Protein AF-A0A2G1LLQ3-F1 (afdb_monomer_lite)

Foldseek 3Di:
DDEAECAPDDDDPDDPPPPPDDDNHDPCVVVCVVQQKDWDDFDQAWDFDQDPVGFTQIFHRWIFIDHVPGDTDVFDWDDDPPDIDTYTHGPCLPVQVRFAQDPVCSQDLQRTNGQSVQVVCVVVVHHHDGRDRDDDDPVVVVVVVVVVVVVVVVVVVVVVVVVVVVVVVVVPPPDDDDDDDPDDDDD

Radius of gyration: 32.78 Å; chains: 1; bounding box: 99×31×106 Å

Structure (mmCIF, N/CA/C/O backbone):
data_AF-A0A2G1LLQ3-F1
#
_entry.id   AF-A0A2G1LLQ3-F1
#
loop_
_atom_site.group_PDB
_atom_site.id
_atom_site.type_symbol
_atom_site.label_atom_id
_atom_site.label_alt_id
_atom_site.label_comp_id
_atom_site.label_asym_id
_atom_site.label_entity_id
_atom_site.label_seq_id
_atom_site.pdbx_PDB_ins_code
_atom_site.Cartn_x
_atom_site.Cartn_y
_atom_site.Cartn_z
_atom_site.occupancy
_atom_site.B_iso_or_equiv
_atom_site.auth_seq_id
_atom_site.auth_comp_id
_atom_site.auth_asym_id
_atom_site.auth_atom_id
_atom_site.pdbx_PDB_model_num
ATOM 1 N N . LEU A 1 1 ? -6.788 -8.155 8.379 1.00 84.44 1 LEU A N 1
ATOM 2 C CA . LEU A 1 1 ? -6.373 -7.000 7.553 1.00 84.44 1 LEU A CA 1
ATOM 3 C C . LEU A 1 1 ? -7.522 -6.004 7.505 1.00 84.44 1 LEU A C 1
ATOM 5 O O . LEU A 1 1 ? -8.650 -6.452 7.333 1.00 84.44 1 LEU A O 1
ATOM 9 N 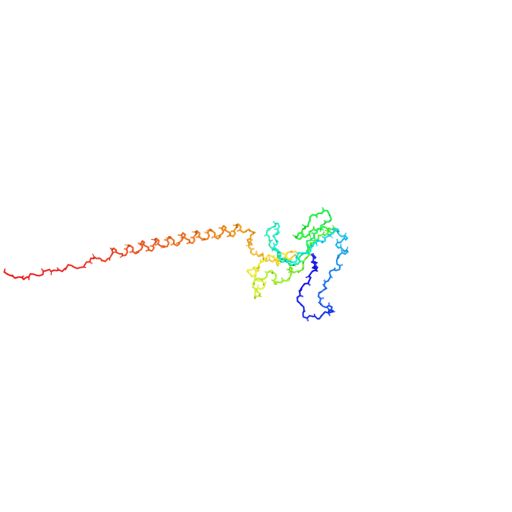N . LEU A 1 2 ? -7.262 -4.710 7.694 1.00 84.12 2 LEU A N 1
ATOM 10 C CA . LEU A 1 2 ? -8.272 -3.656 7.564 1.00 84.12 2 LEU A CA 1
ATOM 11 C C . LEU A 1 2 ? -7.738 -2.522 6.688 1.00 84.12 2 LEU A C 1
ATOM 13 O O . LEU A 1 2 ? -6.695 -1.942 6.999 1.00 84.12 2 LEU A O 1
ATOM 17 N N . PHE A 1 3 ? -8.492 -2.197 5.641 1.00 80.75 3 PHE A N 1
ATOM 18 C CA . PHE A 1 3 ? -8.288 -1.010 4.821 1.00 80.75 3 PHE A CA 1
ATOM 19 C C . PHE A 1 3 ? -9.338 0.031 5.187 1.00 80.75 3 PHE A C 1
ATOM 21 O O . PHE A 1 3 ? -10.531 -0.271 5.229 1.00 80.75 3 PHE A O 1
ATOM 28 N N . THR A 1 4 ? -8.890 1.244 5.491 1.00 77.06 4 THR A N 1
ATOM 29 C CA . THR A 1 4 ? -9.770 2.378 5.767 1.00 77.06 4 THR A CA 1
ATOM 30 C C . THR A 1 4 ? -9.346 3.543 4.897 1.00 77.06 4 THR A C 1
ATOM 32 O O . THR A 1 4 ? -8.326 4.167 5.158 1.00 77.06 4 THR A O 1
ATOM 35 N N . ASP A 1 5 ? -10.132 3.839 3.869 1.00 76.38 5 ASP A N 1
ATOM 36 C CA . ASP A 1 5 ? -9.830 4.921 2.942 1.00 76.38 5 ASP A CA 1
ATOM 37 C C . ASP A 1 5 ? -10.701 6.152 3.237 1.00 76.38 5 ASP A C 1
ATOM 39 O O . ASP A 1 5 ? -11.911 6.134 2.988 1.00 76.38 5 ASP A O 1
ATOM 43 N N . PRO A 1 6 ? -10.124 7.236 3.782 1.00 67.12 6 PRO A N 1
ATOM 44 C CA . PRO A 1 6 ? -10.861 8.475 4.005 1.00 67.12 6 PRO A CA 1
ATOM 45 C C . PRO A 1 6 ? -11.165 9.237 2.706 1.00 67.12 6 PRO A C 1
ATOM 47 O O . PRO A 1 6 ? -11.899 10.227 2.743 1.00 67.12 6 PRO A O 1
ATOM 50 N N . ARG A 1 7 ? -10.581 8.836 1.573 1.00 73.38 7 ARG A N 1
ATOM 51 C CA . ARG A 1 7 ? -10.721 9.465 0.258 1.00 73.38 7 ARG A CA 1
ATOM 52 C C . ARG A 1 7 ? -11.033 8.448 -0.832 1.00 73.38 7 ARG A C 1
ATOM 54 O O . ARG A 1 7 ? -10.557 8.615 -1.950 1.00 73.38 7 ARG A O 1
ATOM 61 N N . LEU A 1 8 ? -11.913 7.492 -0.537 1.00 72.50 8 LEU A N 1
ATOM 62 C CA . LEU A 1 8 ? -12.334 6.490 -1.508 1.00 72.50 8 LEU A CA 1
ATOM 63 C C . LEU A 1 8 ? -12.809 7.142 -2.815 1.00 72.50 8 LEU A C 1
ATOM 65 O O . LEU A 1 8 ? -13.859 7.791 -2.870 1.00 72.50 8 LEU A O 1
ATOM 69 N N . ARG A 1 9 ? -11.986 6.999 -3.860 1.00 68.94 9 ARG A N 1
ATOM 70 C CA . ARG A 1 9 ? -12.096 7.724 -5.140 1.00 68.94 9 ARG A CA 1
ATOM 71 C C . ARG A 1 9 ? -12.425 6.825 -6.324 1.00 68.94 9 ARG A C 1
ATOM 73 O O . ARG A 1 9 ? -12.392 7.290 -7.463 1.00 68.94 9 ARG A O 1
ATOM 80 N N . TRP A 1 10 ? -12.751 5.559 -6.080 1.00 76.62 10 TRP A N 1
ATOM 81 C CA . TRP A 1 10 ? -12.953 4.614 -7.168 1.00 76.62 10 TRP A CA 1
ATOM 82 C C . TRP A 1 10 ? -14.088 5.051 -8.098 1.00 76.62 10 TRP A C 1
ATOM 84 O O . TRP A 1 10 ? -15.186 5.380 -7.626 1.00 76.62 10 TRP A O 1
ATOM 94 N N . PRO A 1 11 ? -13.843 5.057 -9.420 1.00 73.06 11 PRO A N 1
ATOM 95 C CA . PRO A 1 11 ? -14.892 5.302 -10.388 1.00 73.06 11 PRO A CA 1
ATOM 96 C C . PRO A 1 11 ? -15.962 4.221 -10.232 1.00 73.06 11 PRO A C 1
ATOM 98 O O . PRO A 1 11 ? -15.673 3.041 -10.045 1.00 73.06 11 PRO A O 1
ATOM 101 N N . SER A 1 12 ? -17.219 4.646 -10.262 1.00 77.50 12 SER A N 1
ATOM 102 C CA . SER A 1 12 ? -18.363 3.754 -10.165 1.00 77.50 12 SER A CA 1
ATOM 103 C C . SER A 1 12 ? -19.418 4.237 -11.139 1.00 77.50 12 SER A C 1
ATOM 105 O O . SER A 1 12 ? -19.837 5.390 -11.062 1.00 77.50 12 SER A O 1
ATOM 107 N N . ASP A 1 13 ? -19.869 3.336 -12.006 1.00 85.75 13 ASP A N 1
ATOM 108 C CA . ASP A 1 13 ? -20.985 3.588 -12.924 1.00 85.75 13 ASP A CA 1
ATOM 109 C C . ASP A 1 13 ? -22.341 3.597 -12.198 1.00 85.75 13 ASP A C 1
ATOM 111 O O . ASP A 1 13 ? -23.390 3.836 -12.796 1.00 85.75 13 ASP A O 1
ATOM 115 N N . LEU A 1 14 ? -22.338 3.309 -10.893 1.00 85.88 14 LEU A N 1
ATOM 116 C CA . LEU A 1 14 ? -23.530 3.294 -10.067 1.00 85.88 14 LEU A CA 1
ATOM 117 C C . LEU A 1 14 ? -23.907 4.717 -9.631 1.00 85.88 14 LEU A C 1
ATOM 119 O O . LEU A 1 14 ? -23.034 5.487 -9.214 1.00 85.88 14 LEU A O 1
ATOM 123 N N . PRO A 1 15 ? -25.205 5.069 -9.656 1.00 84.75 15 PRO A N 1
ATOM 124 C CA . PRO A 1 15 ? -25.659 6.384 -9.231 1.00 84.75 15 PRO A CA 1
ATOM 125 C C . PRO A 1 15 ? -25.365 6.635 -7.745 1.00 84.75 15 PRO A C 1
ATOM 127 O O . PRO A 1 15 ? -25.255 5.712 -6.930 1.00 84.75 15 PRO A O 1
ATOM 130 N N . LEU A 1 16 ? -25.271 7.915 -7.373 1.00 80.19 16 LEU A N 1
ATOM 131 C CA . LEU A 1 16 ? -25.176 8.324 -5.971 1.00 80.19 16 LEU A CA 1
ATOM 132 C C . LEU A 1 16 ? -26.373 7.760 -5.186 1.00 80.19 16 LEU A C 1
ATOM 134 O O . LEU A 1 16 ? -27.519 7.935 -5.588 1.00 80.19 16 LEU A O 1
ATO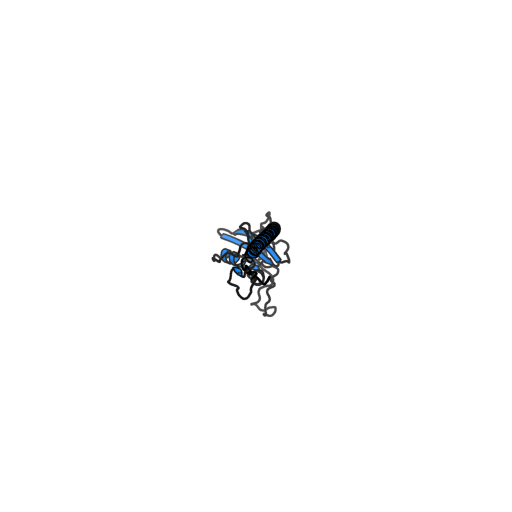M 138 N N . GLY A 1 17 ? -26.099 7.082 -4.069 1.00 79.31 17 GLY A N 1
ATOM 139 C CA . GLY A 1 17 ? -27.120 6.431 -3.242 1.00 79.31 17 GLY A CA 1
ATOM 140 C C . GLY A 1 17 ? -27.406 4.962 -3.586 1.00 79.31 17 GLY A C 1
ATOM 141 O O . GLY A 1 17 ? -28.142 4.319 -2.838 1.00 79.31 17 GLY A O 1
ATOM 142 N N . ASP A 1 18 ? -26.815 4.391 -4.647 1.00 84.00 18 ASP A N 1
ATOM 143 C CA . ASP A 1 18 ? -26.882 2.939 -4.876 1.00 84.00 18 ASP A CA 1
ATOM 144 C C . ASP A 1 18 ? -26.151 2.202 -3.744 1.00 84.00 18 ASP A C 1
ATOM 146 O O . ASP A 1 18 ? -24.964 2.417 -3.501 1.00 84.00 18 ASP A O 1
ATOM 150 N N . ARG A 1 19 ? -26.857 1.293 -3.066 1.00 81.81 19 ARG A N 1
ATOM 151 C CA . ARG A 1 19 ? -26.336 0.480 -1.953 1.00 81.81 19 ARG A CA 1
ATOM 152 C C . ARG A 1 19 ? -25.126 -0.389 -2.310 1.00 81.81 19 ARG A C 1
ATOM 154 O O . ARG A 1 19 ? -24.440 -0.859 -1.411 1.00 81.81 19 ARG A O 1
ATOM 161 N N . ARG A 1 20 ? -24.908 -0.670 -3.599 1.00 81.81 20 ARG A N 1
ATOM 162 C CA . ARG A 1 20 ? -23.748 -1.429 -4.093 1.00 81.81 20 ARG A CA 1
ATOM 163 C C . ARG A 1 20 ? -22.510 -0.546 -4.251 1.00 81.81 20 ARG A C 1
ATOM 165 O O . ARG A 1 20 ? -21.415 -1.075 -4.412 1.00 81.81 20 ARG A O 1
ATOM 172 N N . ARG A 1 21 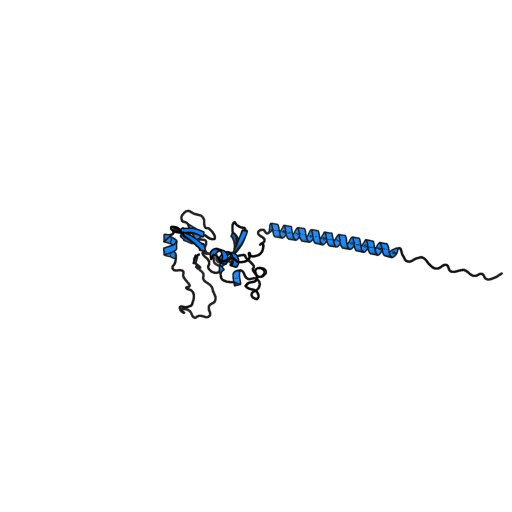? -22.670 0.781 -4.230 1.00 78.94 21 ARG A N 1
ATOM 173 C CA . ARG A 1 21 ? -21.552 1.721 -4.268 1.00 78.94 21 ARG A CA 1
ATOM 174 C C . ARG A 1 21 ? -20.840 1.694 -2.921 1.00 78.94 21 ARG A C 1
ATOM 176 O O . ARG A 1 21 ? -21.480 1.688 -1.870 1.00 78.94 21 ARG A O 1
ATOM 183 N N . ALA A 1 22 ? -19.514 1.683 -2.959 1.00 75.25 22 ALA A N 1
ATOM 184 C CA . ALA A 1 22 ? -18.728 1.685 -1.741 1.00 75.25 22 ALA A CA 1
ATOM 185 C C . ALA A 1 22 ? -19.005 2.967 -0.917 1.00 75.25 22 ALA A C 1
ATOM 187 O O . ALA A 1 22 ? -19.119 4.054 -1.499 1.00 75.25 22 ALA A O 1
ATOM 188 N N . PRO A 1 23 ? -19.151 2.866 0.418 1.00 71.69 23 PRO A N 1
ATOM 189 C CA . PRO A 1 23 ? -19.418 4.024 1.264 1.00 71.69 23 PRO A CA 1
ATOM 190 C C . PRO A 1 23 ? -18.299 5.065 1.169 1.00 71.69 23 PRO A C 1
ATOM 192 O O . PRO A 1 23 ? -17.125 4.730 1.270 1.00 71.69 23 PRO A O 1
ATOM 195 N N . MET A 1 24 ? -18.665 6.343 1.040 1.00 66.06 24 MET A N 1
ATOM 196 C CA . MET A 1 24 ? -17.699 7.453 0.967 1.00 66.06 24 MET A CA 1
ATOM 197 C C . MET A 1 24 ? -17.087 7.826 2.328 1.00 66.06 24 MET A C 1
ATOM 199 O O . MET A 1 24 ? -16.167 8.635 2.383 1.00 66.06 24 MET A O 1
ATOM 203 N N . VAL A 1 25 ? -17.617 7.283 3.429 1.00 66.62 25 VAL A N 1
ATOM 204 C CA . VAL A 1 25 ? -17.156 7.558 4.794 1.00 66.62 25 VAL A CA 1
ATOM 205 C C . VAL A 1 25 ? -17.017 6.238 5.542 1.00 66.62 25 VAL A C 1
ATOM 207 O O . VAL A 1 25 ? -17.966 5.456 5.619 1.00 66.62 25 VAL A O 1
ATOM 210 N N . GLY A 1 26 ? -15.840 5.998 6.119 1.00 66.69 26 GLY A N 1
ATOM 211 C CA . GLY A 1 26 ? -15.604 4.857 6.997 1.00 66.69 26 GLY A CA 1
ATOM 212 C C . GLY A 1 26 ? -16.248 5.067 8.370 1.00 66.69 26 GLY A C 1
ATOM 213 O O . GLY A 1 26 ? -15.969 6.048 9.055 1.00 66.69 26 GLY A O 1
ATOM 214 N N . THR A 1 27 ? -17.072 4.121 8.820 1.00 74.75 27 THR A N 1
ATOM 215 C CA . THR A 1 27 ? -17.716 4.143 10.152 1.00 74.75 27 THR A CA 1
ATOM 216 C C . THR A 1 27 ? -16.835 3.564 11.264 1.00 74.75 27 THR A C 1
ATOM 218 O O . THR A 1 27 ? -17.275 3.393 12.397 1.00 74.75 27 THR A O 1
ATOM 221 N N . LEU A 1 28 ? -15.569 3.269 10.960 1.00 82.75 28 LEU A N 1
ATOM 222 C CA . LEU A 1 28 ? -14.646 2.561 11.849 1.00 82.75 28 LEU A CA 1
ATOM 223 C C . LEU A 1 28 ? -13.988 3.464 12.900 1.00 82.75 28 LEU A C 1
ATOM 225 O O . LEU A 1 28 ? -13.309 2.956 13.786 1.00 82.75 28 LEU A O 1
ATOM 229 N N . GLY A 1 29 ? -14.202 4.782 12.841 1.00 84.31 29 GLY A N 1
ATOM 230 C CA . GLY A 1 29 ? -13.598 5.755 13.759 1.00 84.31 29 GLY A CA 1
ATOM 231 C C . GLY A 1 29 ? -13.722 5.385 15.246 1.00 84.31 29 GLY A C 1
ATOM 232 O O . GLY A 1 29 ? -12.694 5.317 15.919 1.00 84.31 29 GLY A O 1
ATOM 233 N N . PRO A 1 30 ? -14.927 5.077 15.770 1.00 88.69 30 PRO A N 1
ATOM 234 C CA . PRO A 1 30 ? -15.095 4.674 17.168 1.00 88.69 30 PRO A CA 1
ATOM 235 C C . PRO A 1 30 ? -14.339 3.390 17.534 1.00 88.69 30 PRO A C 1
ATOM 237 O O . PRO A 1 30 ? -13.775 3.298 18.622 1.00 88.69 30 PRO A O 1
ATOM 240 N N . LEU A 1 31 ? -14.285 2.413 16.623 1.00 89.25 31 LEU A N 1
ATOM 241 C CA . LEU A 1 31 ? -13.562 1.157 16.834 1.00 89.25 31 LEU A CA 1
ATOM 242 C C . LEU A 1 31 ? -12.044 1.383 16.863 1.00 89.25 31 LEU A C 1
ATOM 244 O O . LEU A 1 31 ? -11.357 0.872 17.743 1.00 89.25 31 LEU A O 1
ATOM 248 N N . LEU A 1 32 ? -11.528 2.190 15.934 1.00 90.50 32 LEU A N 1
ATOM 249 C CA . LEU A 1 32 ? -10.115 2.566 15.895 1.00 90.50 32 LEU A CA 1
ATOM 250 C C . LEU A 1 32 ? -9.721 3.343 17.157 1.00 90.50 32 LEU A C 1
ATOM 252 O O . LEU A 1 32 ? -8.706 3.025 17.773 1.00 90.50 32 LEU A O 1
ATOM 256 N N . ALA A 1 33 ? -10.560 4.284 17.597 1.00 91.00 33 ALA A N 1
ATOM 257 C CA . ALA A 1 33 ? -10.350 5.024 18.837 1.00 91.00 33 ALA A CA 1
ATOM 258 C C . ALA A 1 33 ? -10.360 4.105 20.069 1.00 91.00 33 ALA A C 1
ATOM 260 O O . ALA A 1 33 ? -9.518 4.261 20.950 1.00 91.00 33 ALA A O 1
ATOM 261 N N . HIS A 1 34 ? -11.256 3.113 20.111 1.00 91.88 34 HIS A N 1
ATOM 262 C CA . HIS A 1 34 ? -11.285 2.105 21.174 1.00 91.88 34 HIS A CA 1
ATOM 263 C C . HIS A 1 34 ? -9.981 1.291 21.248 1.00 91.88 34 HIS A C 1
ATOM 265 O O . HIS A 1 34 ? -9.541 0.932 22.337 1.00 91.88 34 HIS A O 1
ATOM 271 N N . TRP A 1 35 ? -9.323 1.049 20.112 1.00 92.94 35 TRP A N 1
ATOM 272 C CA . TRP A 1 35 ? -8.005 0.405 20.053 1.00 92.94 35 TRP A CA 1
ATOM 273 C C . TRP A 1 35 ? -6.823 1.374 20.223 1.00 92.94 35 TRP A C 1
ATOM 275 O O . TRP A 1 35 ? -5.674 0.972 20.039 1.00 92.94 35 TRP A O 1
ATOM 285 N N . GLY A 1 36 ? -7.078 2.644 20.554 1.00 94.00 36 GLY A N 1
ATOM 286 C CA . GLY A 1 36 ? -6.040 3.667 20.707 1.00 94.00 36 GLY A CA 1
ATOM 287 C C . GLY A 1 36 ? -5.374 4.073 19.389 1.00 94.00 36 GLY A C 1
ATOM 288 O O . GLY A 1 36 ? -4.286 4.649 19.403 1.00 94.00 36 GLY A O 1
ATOM 289 N N . VAL A 1 37 ? -5.994 3.766 18.246 1.00 94.50 37 VAL A N 1
ATOM 290 C CA . VAL A 1 37 ? -5.489 4.116 16.916 1.00 94.50 37 VAL A CA 1
ATOM 291 C C . VAL A 1 37 ? -5.962 5.516 16.543 1.00 94.50 37 VAL A C 1
ATOM 293 O O . VAL A 1 37 ? -7.155 5.823 16.591 1.00 94.50 37 VAL A O 1
ATOM 296 N N . ARG A 1 38 ? -5.023 6.367 16.126 1.00 92.38 38 ARG A N 1
ATOM 297 C CA . ARG A 1 38 ? -5.288 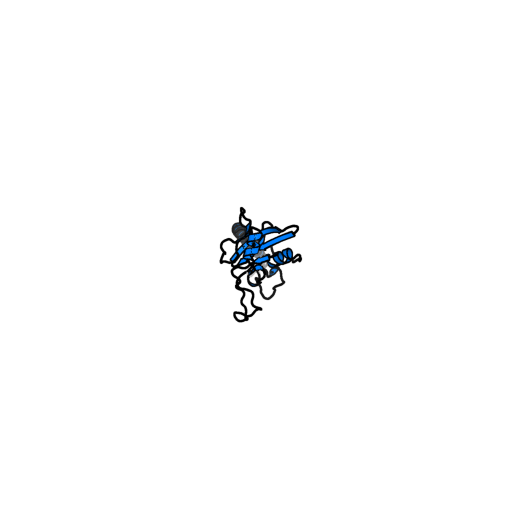7.726 15.646 1.00 92.38 38 ARG A CA 1
ATOM 298 C C . ARG A 1 38 ? -4.845 7.877 14.195 1.00 92.38 38 ARG A C 1
ATOM 300 O O . ARG A 1 38 ? -3.779 7.405 13.808 1.00 92.38 38 ARG A O 1
ATOM 307 N N . GLY A 1 39 ? -5.677 8.549 13.402 1.00 89.81 39 GLY A N 1
ATOM 308 C CA . GLY A 1 39 ? -5.358 8.940 12.032 1.00 89.81 39 GLY A CA 1
ATOM 309 C C . GLY A 1 39 ? -4.738 10.334 11.988 1.00 89.81 39 GLY A C 1
ATOM 310 O O . GLY A 1 39 ? -5.249 11.267 12.606 1.00 89.81 39 GLY A O 1
ATOM 311 N N . GLY A 1 40 ? -3.638 10.477 11.255 1.00 89.19 40 GLY A N 1
ATOM 312 C CA . GLY A 1 40 ? -3.020 11.766 10.961 1.00 89.19 40 GLY A CA 1
ATOM 313 C C . GLY A 1 40 ? -3.703 12.509 9.809 1.00 89.19 40 GLY A C 1
ATOM 314 O O . GLY A 1 40 ? -4.768 12.125 9.319 1.00 89.19 40 GLY A O 1
ATOM 315 N N . ALA A 1 41 ? -3.053 13.574 9.338 1.00 89.50 41 ALA A N 1
ATOM 316 C CA . ALA A 1 41 ? -3.489 14.284 8.141 1.00 89.50 41 ALA A CA 1
ATOM 317 C C . ALA A 1 41 ? -3.350 13.390 6.899 1.00 89.50 41 ALA A C 1
ATOM 319 O O . ALA A 1 41 ? -2.294 12.796 6.660 1.00 89.50 41 ALA A O 1
ATOM 320 N N . VAL A 1 42 ? -4.421 13.330 6.105 1.00 89.19 42 VAL A N 1
ATOM 321 C CA . VAL A 1 42 ? -4.445 12.609 4.830 1.00 89.19 42 VAL A CA 1
ATOM 322 C C . VAL A 1 42 ? -3.435 13.225 3.869 1.00 89.19 42 VAL A C 1
ATOM 324 O O . VAL A 1 42 ? -3.399 14.443 3.678 1.00 89.19 42 VAL A O 1
ATOM 327 N N . ARG A 1 43 ? -2.620 12.380 3.241 1.00 89.88 43 ARG A N 1
ATOM 328 C CA . ARG A 1 43 ? -1.631 12.794 2.248 1.00 89.88 43 ARG A CA 1
ATOM 329 C C . ARG A 1 43 ? -2.235 12.649 0.854 1.00 89.88 43 ARG A C 1
ATOM 331 O O . ARG A 1 43 ? -2.255 11.563 0.293 1.00 89.88 43 ARG A O 1
ATOM 338 N N . ASP A 1 44 ? -2.714 13.756 0.292 1.00 84.25 44 ASP A N 1
ATOM 339 C CA . ASP A 1 44 ? -3.377 13.798 -1.023 1.00 84.25 44 ASP A CA 1
ATOM 340 C C . ASP A 1 44 ? -2.392 13.747 -2.200 1.00 84.25 44 ASP A C 1
ATOM 342 O O . ASP A 1 44 ? -2.273 14.688 -2.983 1.00 84.25 44 ASP A O 1
ATOM 346 N N . ARG A 1 45 ? -1.613 12.670 -2.277 1.00 88.12 45 ARG A N 1
ATOM 347 C CA . ARG A 1 45 ? -0.684 12.390 -3.375 1.00 88.12 45 ARG A CA 1
ATOM 348 C C . ARG A 1 45 ? -0.381 10.901 -3.443 1.00 88.12 45 ARG A C 1
ATOM 350 O O . ARG A 1 45 ? -0.599 10.188 -2.464 1.00 88.12 45 ARG A O 1
ATOM 357 N N . GLU A 1 46 ? 0.189 10.471 -4.561 1.00 89.62 46 GLU A N 1
ATOM 358 C CA . GLU A 1 46 ? 0.834 9.164 -4.648 1.00 89.62 46 GLU A CA 1
ATOM 359 C C . GLU A 1 46 ? 2.055 9.117 -3.715 1.00 89.62 46 GLU A C 1
ATOM 361 O O . GLU A 1 46 ? 2.838 10.072 -3.613 1.00 89.62 46 GLU A O 1
ATOM 366 N N . ILE A 1 47 ? 2.208 8.004 -3.005 1.00 90.19 47 ILE A N 1
ATOM 367 C CA . ILE A 1 47 ? 3.325 7.729 -2.110 1.00 90.19 47 ILE A CA 1
ATOM 368 C C . ILE A 1 47 ? 3.903 6.368 -2.465 1.00 90.19 47 ILE A C 1
ATOM 370 O O . ILE A 1 47 ? 3.228 5.349 -2.366 1.00 90.19 47 ILE A O 1
ATOM 374 N N . ARG A 1 48 ? 5.197 6.364 -2.781 1.00 91.06 48 ARG A N 1
ATOM 375 C CA . ARG A 1 48 ? 6.028 5.165 -2.907 1.00 91.06 48 ARG A CA 1
ATOM 376 C C . ARG A 1 48 ? 6.736 4.932 -1.575 1.00 91.06 48 ARG A C 1
ATOM 378 O O . ARG A 1 48 ? 7.626 5.699 -1.203 1.00 91.06 48 ARG A O 1
ATOM 385 N N . HIS A 1 49 ? 6.298 3.929 -0.825 1.00 91.12 49 HIS A N 1
ATOM 386 C CA . HIS A 1 49 ? 6.800 3.618 0.508 1.00 91.12 49 HIS A CA 1
ATOM 387 C C . HIS A 1 49 ? 7.556 2.290 0.509 1.00 91.12 49 HIS A C 1
ATOM 389 O O . HIS A 1 49 ? 6.986 1.239 0.231 1.00 91.12 49 HIS A O 1
ATOM 395 N N . PHE A 1 50 ? 8.842 2.340 0.848 1.00 90.81 50 PHE A N 1
ATOM 396 C CA . PHE A 1 50 ? 9.636 1.140 1.071 1.00 90.81 50 PHE A CA 1
ATOM 397 C C . PHE A 1 50 ? 9.421 0.619 2.486 1.00 90.81 50 PHE A C 1
ATOM 399 O O . PHE A 1 50 ? 9.656 1.337 3.460 1.00 90.81 50 PHE A O 1
ATOM 406 N N . LEU A 1 51 ? 9.008 -0.639 2.582 1.00 89.38 51 LEU A N 1
ATOM 407 C CA . LEU A 1 51 ? 8.924 -1.358 3.845 1.00 89.38 51 LEU A CA 1
ATOM 408 C C . LEU A 1 51 ? 10.329 -1.722 4.362 1.00 89.38 51 LEU A C 1
ATOM 410 O O . LEU A 1 51 ? 11.291 -1.719 3.588 1.00 89.38 51 LEU A O 1
ATOM 414 N N . PRO A 1 52 ? 10.479 -2.074 5.655 1.00 87.88 52 PRO A N 1
ATOM 415 C CA . PRO A 1 52 ? 11.774 -2.461 6.226 1.00 87.88 52 PRO A CA 1
ATOM 416 C C . PRO A 1 52 ? 12.441 -3.664 5.541 1.00 87.88 52 PRO A C 1
ATOM 418 O O . PRO A 1 52 ? 13.665 -3.753 5.511 1.00 87.88 52 PRO A O 1
ATOM 421 N N . ASP A 1 53 ? 11.648 -4.575 4.973 1.00 86.56 53 ASP A N 1
ATOM 422 C CA . ASP A 1 53 ? 12.129 -5.715 4.179 1.00 86.56 53 ASP A CA 1
ATOM 423 C C . ASP A 1 53 ? 12.549 -5.323 2.753 1.00 86.56 53 ASP A C 1
ATOM 425 O O . ASP A 1 53 ? 13.118 -6.128 2.014 1.00 86.56 53 ASP A O 1
ATOM 429 N N . GLY A 1 54 ? 12.320 -4.065 2.374 1.00 87.25 54 GLY A N 1
ATOM 430 C CA . GLY A 1 54 ? 12.720 -3.516 1.099 1.00 87.25 54 GLY A CA 1
ATOM 431 C C . GLY A 1 54 ? 11.688 -3.587 -0.009 1.00 87.25 54 GLY A C 1
ATOM 432 O O . GLY A 1 54 ? 12.011 -3.137 -1.114 1.00 87.25 54 GLY A O 1
ATOM 433 N N . ARG A 1 55 ? 10.503 -4.134 0.267 1.00 89.50 55 ARG A N 1
ATOM 434 C CA . ARG A 1 55 ? 9.408 -4.195 -0.698 1.00 89.50 55 ARG A CA 1
ATOM 435 C C . ARG A 1 55 ? 8.751 -2.835 -0.874 1.00 89.50 55 ARG A C 1
ATOM 437 O O . ARG A 1 55 ? 8.683 -2.037 0.066 1.00 89.50 55 ARG A O 1
ATOM 444 N N . LEU A 1 56 ? 8.291 -2.565 -2.087 1.00 91.69 56 LEU A N 1
ATOM 445 C CA . LEU A 1 56 ? 7.692 -1.295 -2.460 1.00 91.69 56 LEU A CA 1
ATOM 446 C C . LEU A 1 56 ? 6.164 -1.353 -2.395 1.00 91.69 56 LEU A C 1
ATOM 448 O O . LEU A 1 56 ? 5.521 -2.085 -3.145 1.00 91.69 56 LEU A O 1
ATOM 452 N N . LEU A 1 57 ? 5.592 -0.502 -1.553 1.00 91.94 57 LEU A N 1
ATOM 453 C CA . LEU A 1 57 ? 4.161 -0.253 -1.452 1.00 91.94 57 LEU A CA 1
ATOM 454 C C . LEU A 1 57 ? 3.823 1.082 -2.130 1.00 91.94 57 LEU A C 1
ATOM 456 O O . LEU A 1 57 ? 4.386 2.113 -1.751 1.00 91.94 57 LEU A O 1
ATOM 460 N N . THR A 1 58 ? 2.906 1.084 -3.096 1.00 92.44 58 THR A N 1
ATOM 461 C CA . THR A 1 58 ? 2.361 2.321 -3.676 1.00 92.44 58 THR A CA 1
ATOM 462 C C . THR A 1 58 ? 0.983 2.584 -3.082 1.00 92.44 58 THR A C 1
ATOM 464 O O . THR A 1 58 ? 0.178 1.669 -2.956 1.00 92.44 58 THR A O 1
ATOM 467 N N . MET A 1 59 ? 0.740 3.828 -2.681 1.00 91.62 59 MET A N 1
ATOM 468 C CA . MET A 1 59 ? -0.476 4.291 -2.005 1.00 91.62 59 MET A CA 1
ATOM 469 C C . MET A 1 59 ? -0.925 5.627 -2.598 1.00 91.62 59 MET A C 1
ATOM 471 O O . MET A 1 59 ? -0.076 6.402 -3.050 1.00 91.62 59 MET A O 1
ATOM 475 N N . ALA A 1 60 ? -2.214 5.943 -2.535 1.00 89.25 60 ALA A N 1
ATOM 476 C CA . ALA A 1 60 ? -2.770 7.211 -3.001 1.00 89.25 60 ALA A CA 1
ATOM 477 C C . ALA A 1 60 ? -3.791 7.741 -1.990 1.00 89.25 60 ALA A C 1
ATOM 479 O O . ALA A 1 60 ? -4.665 7.028 -1.532 1.00 89.25 60 ALA A O 1
ATOM 480 N N . GLY A 1 61 ? -3.672 9.009 -1.579 1.00 85.12 61 GLY A N 1
ATOM 481 C CA . GLY A 1 61 ? -4.628 9.560 -0.605 1.00 85.12 61 GLY A CA 1
ATOM 482 C C . GLY A 1 61 ? -4.519 8.941 0.797 1.00 85.12 61 GLY A C 1
ATOM 483 O O . GLY A 1 61 ? -5.456 9.024 1.585 1.00 85.12 61 GLY A O 1
ATOM 484 N N . MET A 1 62 ? -3.365 8.361 1.127 1.00 90.06 62 MET A N 1
ATOM 485 C CA . MET A 1 62 ? -3.151 7.598 2.353 1.00 90.06 62 MET A CA 1
ATOM 486 C C . MET A 1 62 ? -3.184 8.445 3.631 1.00 90.06 62 MET A C 1
ATOM 488 O O . MET A 1 62 ? -2.588 9.528 3.723 1.00 90.06 62 MET A O 1
ATOM 492 N N . GLN A 1 63 ? -3.828 7.899 4.663 1.00 91.19 63 GLN A N 1
ATOM 493 C CA . GLN A 1 63 ? -3.795 8.404 6.029 1.00 91.19 63 GLN A CA 1
ATOM 494 C C . GLN A 1 63 ? -2.775 7.639 6.888 1.00 91.19 63 GLN A C 1
ATOM 496 O O . GLN A 1 63 ? -2.944 6.443 7.134 1.00 91.19 63 GLN A O 1
ATOM 501 N N . PRO A 1 64 ? -1.733 8.310 7.415 1.00 91.62 64 PRO A N 1
ATOM 502 C CA . PRO A 1 64 ? -0.849 7.711 8.407 1.00 91.62 64 PRO A CA 1
ATOM 503 C C . PRO A 1 64 ? -1.621 7.351 9.673 1.00 91.62 64 PRO A C 1
ATOM 505 O O . PRO A 1 64 ? -2.381 8.172 10.186 1.00 91.62 64 PRO A O 1
ATOM 508 N N . LEU A 1 65 ? -1.392 6.145 10.187 1.00 93.38 65 LEU A N 1
ATOM 509 C CA . LEU A 1 65 ? -1.997 5.659 11.422 1.00 93.38 65 LEU A CA 1
ATOM 510 C C . LEU A 1 65 ? -0.925 5.538 12.501 1.00 93.38 65 LEU A C 1
ATOM 512 O O . LEU A 1 65 ? 0.195 5.104 12.223 1.00 93.38 65 LEU A O 1
ATOM 516 N N . SER A 1 66 ? -1.265 5.893 13.734 1.00 94.88 66 SER A N 1
ATOM 517 C CA . SER A 1 66 ? -0.405 5.698 14.900 1.00 94.88 66 SER A CA 1
ATOM 518 C C . SER A 1 66 ? -1.188 5.090 16.053 1.00 94.88 66 SER A C 1
ATOM 520 O O . SER A 1 66 ? -2.402 5.262 16.157 1.00 94.88 66 SER A O 1
ATOM 522 N N . LEU A 1 67 ? -0.480 4.399 16.943 1.00 95.25 67 LEU A N 1
ATOM 523 C CA . LEU A 1 67 ? -0.994 4.118 18.278 1.00 95.25 67 LEU A CA 1
ATOM 524 C C . LEU A 1 67 ? -0.781 5.338 19.172 1.00 95.25 67 LEU A C 1
ATOM 526 O O . LEU A 1 67 ? 0.136 6.137 18.960 1.00 95.25 67 LEU A O 1
ATOM 530 N N . GLU A 1 68 ? -1.637 5.492 20.172 1.00 91.75 68 GLU A N 1
ATOM 531 C CA . GLU A 1 68 ? -1.504 6.538 21.176 1.00 91.75 68 GLU A CA 1
ATOM 532 C C . GLU A 1 68 ? -0.104 6.531 21.818 1.00 91.75 68 GLU A C 1
ATOM 534 O O . GLU A 1 68 ? 0.393 5.503 22.272 1.00 91.75 68 GLU A O 1
ATOM 539 N N . GLY A 1 69 ? 0.552 7.697 21.805 1.00 89.25 69 GLY A N 1
ATOM 540 C CA . GLY A 1 69 ? 1.915 7.867 22.315 1.00 89.25 69 GLY A CA 1
ATOM 541 C C . GLY A 1 69 ? 3.028 7.347 21.396 1.00 89.25 69 GLY A C 1
ATOM 542 O O . GLY A 1 69 ? 4.189 7.389 21.793 1.00 89.25 69 GLY A O 1
ATOM 543 N N . GLN A 1 70 ? 2.713 6.876 20.184 1.00 93.56 70 GLN A N 1
ATOM 544 C CA . GLN A 1 70 ? 3.690 6.326 19.240 1.00 93.56 70 GLN A CA 1
ATOM 545 C C . GLN A 1 70 ? 3.738 7.109 17.924 1.00 93.56 70 GLN A C 1
ATOM 547 O O . GLN A 1 70 ? 2.797 7.810 17.546 1.00 93.56 70 GLN A O 1
ATOM 552 N N . ALA A 1 71 ? 4.854 6.971 17.205 1.00 91.94 71 ALA A N 1
ATOM 553 C CA . ALA A 1 71 ? 4.990 7.500 15.855 1.00 91.94 71 ALA A CA 1
ATOM 554 C C . ALA A 1 71 ? 4.068 6.756 14.872 1.00 91.94 71 ALA A C 1
ATOM 556 O O . ALA A 1 71 ? 3.703 5.599 15.083 1.00 91.94 71 ALA A O 1
ATOM 557 N N . ALA A 1 72 ? 3.699 7.426 13.780 1.00 92.50 72 ALA A N 1
ATOM 558 C CA . ALA A 1 72 ? 2.903 6.805 12.728 1.00 92.50 72 ALA A CA 1
ATOM 559 C C . ALA A 1 72 ? 3.686 5.700 12.003 1.00 92.50 72 ALA A C 1
ATOM 561 O O . ALA A 1 72 ? 4.880 5.853 11.739 1.00 92.50 72 ALA A O 1
ATOM 562 N N . ALA A 1 73 ? 2.994 4.619 11.643 1.00 90.31 73 ALA A N 1
ATOM 563 C CA . ALA A 1 73 ? 3.564 3.450 10.979 1.00 90.31 73 ALA A CA 1
ATOM 564 C C . ALA A 1 73 ? 2.755 3.061 9.735 1.00 90.31 73 ALA A C 1
ATOM 566 O O . ALA A 1 73 ? 1.553 3.325 9.646 1.00 90.31 73 ALA A O 1
ATOM 567 N N . VAL A 1 74 ? 3.433 2.434 8.768 1.00 90.38 74 VAL A N 1
ATOM 568 C CA . VAL A 1 74 ? 2.838 1.971 7.510 1.00 90.38 74 VAL A CA 1
ATOM 569 C C . VAL A 1 74 ? 3.431 0.609 7.131 1.00 90.38 74 VAL A C 1
ATOM 571 O O . VAL A 1 74 ? 4.613 0.541 6.807 1.00 90.38 74 VAL A O 1
ATOM 574 N N . PRO A 1 75 ? 2.645 -0.478 7.161 1.00 92.31 75 PRO A N 1
ATOM 575 C CA . PRO A 1 75 ? 1.346 -0.582 7.825 1.00 92.31 75 PRO A CA 1
ATOM 576 C C . PRO A 1 75 ? 1.461 -0.475 9.354 1.00 92.31 75 PRO A C 1
ATOM 578 O O . PRO A 1 75 ? 2.513 -0.759 9.930 1.00 92.31 75 PRO A O 1
ATOM 581 N N . LEU A 1 76 ? 0.362 -0.130 10.027 1.00 94.50 76 LEU A N 1
ATOM 582 C CA . LEU A 1 76 ? 0.296 -0.198 11.485 1.00 94.50 76 LEU A CA 1
ATOM 583 C C . LEU A 1 76 ? -0.079 -1.623 11.915 1.00 94.50 76 LEU A C 1
ATOM 585 O O . LEU A 1 76 ? -1.140 -2.129 11.553 1.00 94.50 76 LEU A O 1
ATOM 589 N N . ARG A 1 77 ? 0.789 -2.263 12.701 1.00 93.75 77 ARG A N 1
ATOM 590 C CA . ARG A 1 77 ? 0.546 -3.585 13.296 1.00 93.75 77 ARG A CA 1
ATOM 591 C C . ARG A 1 77 ? 0.250 -3.441 14.782 1.00 93.75 77 ARG A C 1
ATOM 593 O O . ARG A 1 77 ? 0.990 -2.763 15.491 1.00 93.75 77 ARG A O 1
ATOM 600 N N . LEU A 1 78 ? -0.805 -4.095 15.255 1.00 94.19 78 LEU A N 1
ATOM 601 C CA . LEU A 1 78 ? -1.185 -4.105 16.668 1.00 94.19 78 LEU A CA 1
ATOM 602 C C . LEU A 1 78 ? -1.766 -5.455 17.088 1.00 94.19 78 LEU A C 1
ATOM 604 O O . LEU A 1 78 ? -2.337 -6.191 16.283 1.00 94.19 78 LEU A O 1
ATOM 608 N N . ARG A 1 79 ? -1.641 -5.770 18.378 1.00 93.38 79 ARG A N 1
ATOM 609 C CA . ARG A 1 79 ? -2.258 -6.952 18.984 1.00 93.38 79 ARG A CA 1
ATOM 610 C C . ARG A 1 79 ? -3.684 -6.613 19.410 1.00 93.38 79 ARG A C 1
ATOM 612 O O . ARG A 1 79 ? -3.890 -5.605 20.080 1.00 93.38 79 ARG A O 1
ATOM 619 N N . ILE A 1 80 ? -4.644 -7.473 19.084 1.00 90.31 80 ILE A N 1
ATOM 620 C CA . ILE A 1 80 ? -6.028 -7.358 19.560 1.00 90.31 80 ILE A CA 1
ATOM 621 C C . ILE A 1 80 ? -6.387 -8.671 20.251 1.00 90.31 80 ILE A C 1
ATOM 623 O O . ILE A 1 80 ? -6.586 -9.702 19.606 1.00 90.31 80 ILE A O 1
ATOM 627 N N . GLY A 1 81 ? -6.413 -8.655 21.586 1.00 90.06 81 GLY A N 1
ATOM 628 C CA . GLY A 1 81 ? -6.540 -9.875 22.384 1.00 90.06 81 GLY A CA 1
ATOM 629 C C . GLY A 1 81 ? -5.425 -10.875 22.054 1.00 90.06 81 GLY A C 1
ATOM 630 O O . GLY A 1 81 ? -4.244 -10.581 22.232 1.00 90.06 81 GLY A O 1
ATOM 631 N N . ARG A 1 82 ? -5.801 -12.062 21.557 1.00 91.81 82 ARG A N 1
ATOM 632 C CA . ARG A 1 82 ? -4.859 -13.105 21.099 1.00 91.81 82 ARG A CA 1
ATOM 633 C C . ARG A 1 82 ? -4.485 -12.998 19.614 1.00 91.81 82 ARG A C 1
ATOM 635 O O . ARG A 1 82 ? -3.613 -13.738 19.174 1.00 91.81 82 ARG A O 1
ATOM 642 N N . GLY A 1 83 ? -5.142 -12.123 18.854 1.00 92.50 83 GLY A N 1
ATOM 643 C CA . GLY A 1 83 ? -4.914 -11.942 17.420 1.00 92.50 83 GLY A CA 1
ATOM 644 C C . GLY A 1 83 ? -3.985 -10.772 17.092 1.00 92.50 83 GLY A C 1
ATOM 645 O O . GLY A 1 83 ? -3.616 -9.974 17.956 1.00 92.50 83 GLY A O 1
ATOM 646 N N . GLU A 1 84 ? -3.644 -10.652 15.813 1.00 92.50 84 GLU A N 1
ATOM 647 C CA . GLU A 1 84 ? -2.929 -9.509 15.240 1.00 92.50 84 GLU A CA 1
ATOM 648 C C . GLU A 1 84 ? -3.828 -8.806 14.219 1.00 92.50 84 GLU A C 1
ATOM 650 O O . GLU A 1 84 ? -4.535 -9.447 13.438 1.00 92.50 84 GLU A O 1
ATOM 655 N N . ALA A 1 85 ? -3.792 -7.478 14.222 1.00 92.62 85 ALA A N 1
ATOM 656 C CA . ALA A 1 85 ? -4.392 -6.652 13.193 1.00 92.62 85 ALA A CA 1
ATOM 657 C C . ALA A 1 85 ? -3.305 -5.882 12.444 1.00 92.62 85 ALA A C 1
ATOM 659 O O . ALA A 1 85 ? -2.381 -5.328 13.037 1.00 92.62 85 ALA A O 1
ATOM 660 N N . LEU A 1 86 ? -3.466 -5.835 11.124 1.00 94.06 86 LEU A N 1
ATOM 661 C CA . LEU A 1 86 ? -2.713 -4.978 10.220 1.00 94.06 86 LEU A CA 1
ATOM 662 C C . LEU A 1 86 ? -3.684 -3.940 9.666 1.00 94.06 86 LEU A C 1
ATOM 664 O O . LEU A 1 86 ? -4.706 -4.307 9.074 1.00 94.06 86 LEU A O 1
ATOM 668 N N . LEU A 1 87 ? -3.376 -2.672 9.912 1.00 93.38 87 LEU A N 1
ATOM 669 C CA . LEU A 1 87 ? -4.184 -1.515 9.554 1.00 93.38 87 LEU A CA 1
ATOM 670 C C . LEU A 1 87 ? -3.448 -0.669 8.513 1.00 93.38 87 LEU A C 1
ATOM 672 O O . LEU A 1 87 ? -2.279 -0.316 8.701 1.00 93.38 87 LEU A O 1
ATOM 676 N N . LEU A 1 88 ? -4.162 -0.291 7.456 1.00 92.06 88 LEU A N 1
ATOM 677 C CA . LEU A 1 88 ? -3.709 0.662 6.446 1.00 92.06 88 LEU A CA 1
ATOM 678 C C . LEU A 1 88 ? -4.797 1.707 6.208 1.00 92.06 88 LEU A C 1
ATOM 680 O O . LEU A 1 88 ? -5.963 1.371 6.000 1.00 92.06 88 LEU A O 1
ATOM 684 N N . GLY A 1 89 ? -4.400 2.978 6.256 1.00 90.50 89 GLY A N 1
ATOM 685 C CA . GLY A 1 89 ? -5.271 4.129 6.018 1.00 90.50 89 GLY A CA 1
ATOM 686 C C . GLY A 1 89 ? -5.477 4.441 4.536 1.00 90.50 89 GLY A C 1
ATOM 687 O O . GLY A 1 89 ? -5.489 5.612 4.169 1.00 90.50 89 GLY A O 1
ATOM 688 N N . ASP A 1 90 ? -5.516 3.405 3.702 1.00 89.12 90 ASP A N 1
ATOM 689 C CA . ASP A 1 90 ? -5.666 3.476 2.252 1.00 89.12 90 ASP A CA 1
ATOM 690 C C . ASP A 1 90 ? -6.233 2.136 1.747 1.00 89.12 90 ASP A C 1
ATOM 692 O O . ASP A 1 90 ? -5.784 1.073 2.192 1.00 89.12 90 ASP A O 1
ATOM 696 N N . ALA A 1 91 ? -7.231 2.184 0.863 1.00 88.25 91 ALA A N 1
ATOM 697 C CA . ALA A 1 91 ? -7.809 1.014 0.200 1.00 88.25 91 ALA A CA 1
ATOM 698 C C . ALA A 1 91 ? -7.408 0.921 -1.281 1.00 88.25 91 ALA A C 1
ATOM 700 O O . ALA A 1 91 ? -7.607 -0.135 -1.880 1.00 88.25 91 ALA A O 1
ATOM 701 N N . ASP A 1 92 ? -6.768 1.946 -1.852 1.00 88.62 92 ASP A N 1
ATOM 702 C CA . ASP A 1 92 ? -6.295 1.962 -3.244 1.00 88.62 92 ASP A CA 1
ATOM 703 C C . ASP A 1 92 ? -5.159 0.952 -3.496 1.00 88.62 92 ASP A C 1
ATOM 705 O O . ASP A 1 92 ? -4.761 0.705 -4.628 1.00 88.62 92 ASP A O 1
ATOM 709 N N . LEU A 1 93 ? -4.686 0.265 -2.454 1.00 88.81 93 LEU A N 1
ATOM 710 C CA . LEU A 1 93 ? -3.782 -0.884 -2.554 1.00 88.81 93 LEU A CA 1
ATOM 711 C C . LEU A 1 93 ? -4.319 -2.004 -3.456 1.00 88.81 93 LEU A C 1
ATOM 713 O O . LEU A 1 93 ? -3.538 -2.754 -4.038 1.00 88.81 93 LEU A O 1
ATOM 717 N N . ILE A 1 94 ? -5.642 -2.142 -3.553 1.00 88.06 94 ILE A N 1
ATOM 718 C CA . ILE A 1 94 ? -6.299 -3.118 -4.434 1.00 88.06 94 ILE A CA 1
ATOM 719 C C . ILE A 1 94 ? -6.823 -2.489 -5.737 1.00 88.06 94 ILE A C 1
ATOM 721 O O . ILE A 1 94 ? -7.470 -3.181 -6.517 1.00 88.06 94 ILE A O 1
ATOM 725 N N . ASP A 1 95 ? -6.516 -1.213 -5.992 1.00 87.88 95 ASP A N 1
ATOM 726 C CA . ASP A 1 95 ? -6.719 -0.554 -7.286 1.00 87.88 95 ASP A CA 1
ATOM 727 C C . ASP A 1 95 ? -5.502 -0.825 -8.181 1.00 87.88 95 ASP A C 1
ATOM 729 O O . ASP A 1 95 ? -4.400 -0.328 -7.941 1.00 87.88 95 ASP A O 1
ATOM 733 N N . ASP A 1 96 ? -5.690 -1.644 -9.213 1.00 89.25 96 ASP A N 1
ATOM 734 C CA . ASP A 1 96 ? -4.610 -2.078 -10.101 1.00 89.25 96 ASP A CA 1
ATOM 735 C C . ASP A 1 96 ? -3.935 -0.914 -10.833 1.00 89.25 96 ASP A C 1
ATOM 737 O O . ASP A 1 96 ? -2.721 -0.930 -11.031 1.00 89.25 96 ASP A O 1
ATOM 741 N N . ARG A 1 97 ? -4.670 0.159 -11.129 1.00 87.38 97 ARG A N 1
ATOM 742 C CA . ARG A 1 97 ? -4.155 1.372 -11.784 1.00 87.38 97 ARG A CA 1
ATOM 743 C C . ARG A 1 97 ? -2.988 2.019 -11.036 1.00 87.38 97 ARG A C 1
ATOM 745 O O . ARG A 1 97 ? -2.224 2.765 -11.645 1.00 87.38 97 ARG A O 1
ATOM 752 N N . LEU A 1 98 ? -2.855 1.759 -9.735 1.00 89.12 98 LEU A N 1
ATOM 753 C CA . LEU A 1 98 ? -1.814 2.336 -8.890 1.00 89.12 98 LEU A CA 1
ATOM 754 C C . LEU A 1 98 ? -0.467 1.601 -8.999 1.00 89.12 98 LEU A C 1
ATOM 756 O O . LEU A 1 98 ? 0.590 2.194 -8.778 1.00 89.12 98 LEU A O 1
ATOM 760 N N . TRP A 1 99 ? -0.486 0.309 -9.323 1.00 90.25 99 TRP A N 1
ATOM 761 C CA . TRP A 1 99 ? 0.708 -0.545 -9.320 1.00 90.25 99 TRP A CA 1
ATOM 762 C C . TRP A 1 99 ? 0.878 -1.377 -10.594 1.00 90.25 99 TRP A C 1
ATOM 764 O O . TRP A 1 99 ? 1.873 -2.089 -10.716 1.00 90.25 99 TRP A O 1
ATOM 774 N N . LEU A 1 100 ? -0.026 -1.279 -11.566 1.00 91.75 100 LEU A N 1
ATOM 775 C CA . LEU A 1 100 ? 0.055 -1.983 -12.841 1.00 91.75 100 LEU A CA 1
ATOM 776 C C . LEU A 1 100 ? 0.668 -1.082 -13.920 1.00 91.75 100 LEU A C 1
ATOM 778 O O . LEU A 1 100 ? 0.160 -0.006 -14.223 1.00 91.75 100 LEU A O 1
ATOM 782 N N . ALA A 1 101 ? 1.780 -1.523 -14.504 1.00 89.81 101 ALA A N 1
ATOM 783 C CA . ALA A 1 101 ? 2.449 -0.839 -15.609 1.00 89.81 101 ALA A CA 1
ATOM 784 C C . ALA A 1 101 ? 1.865 -1.224 -16.979 1.00 89.81 101 ALA A C 1
ATOM 786 O O . ALA A 1 101 ? 1.842 -0.389 -17.881 1.00 89.81 101 ALA A O 1
ATOM 787 N N . ASP A 1 102 ? 1.396 -2.468 -17.138 1.00 88.94 102 ASP A N 1
ATOM 788 C CA . ASP A 1 102 ? 0.741 -2.954 -18.360 1.00 88.94 102 ASP A CA 1
ATOM 789 C C . ASP A 1 102 ? -0.633 -3.581 -18.041 1.00 88.94 102 ASP A C 1
ATOM 791 O O . ASP A 1 102 ? -0.700 -4.732 -17.593 1.00 88.94 102 ASP A O 1
ATOM 795 N N . PRO A 1 103 ? -1.740 -2.858 -18.309 1.00 88.19 103 PRO A N 1
ATOM 796 C CA . PRO A 1 103 ? -3.102 -3.351 -18.110 1.00 88.19 103 PRO A CA 1
ATOM 797 C C . PRO A 1 103 ? -3.443 -4.634 -18.875 1.00 88.19 103 PRO A C 1
ATOM 799 O O . PRO A 1 103 ? -4.369 -5.344 -18.489 1.00 88.19 103 PRO A O 1
ATOM 802 N N . ALA A 1 104 ? -2.717 -4.965 -19.948 1.00 92.38 104 ALA A N 1
ATOM 803 C CA . ALA A 1 104 ? -2.972 -6.179 -20.723 1.00 92.38 104 ALA A CA 1
ATOM 804 C C . ALA A 1 104 ? -2.473 -7.456 -20.023 1.00 92.38 104 ALA A C 1
ATOM 806 O O . ALA A 1 104 ? -2.820 -8.563 -20.445 1.00 92.38 104 ALA A O 1
ATOM 807 N N . ARG A 1 105 ? -1.643 -7.330 -18.977 1.00 89.44 105 ARG A N 1
ATOM 808 C CA . ARG A 1 105 ? -1.009 -8.459 -18.275 1.00 89.44 105 ARG A CA 1
ATOM 809 C C . ARG A 1 105 ? -1.084 -8.306 -16.747 1.00 89.44 105 ARG A C 1
ATOM 811 O O . ARG A 1 105 ? -0.052 -8.343 -16.082 1.00 89.44 105 ARG A O 1
ATOM 818 N N . PRO A 1 106 ? -2.289 -8.203 -16.156 1.00 86.44 106 PRO A N 1
ATOM 819 C CA . PRO A 1 106 ? -2.464 -7.882 -14.734 1.00 86.44 106 PRO A CA 1
ATOM 820 C C . PRO A 1 106 ? -1.857 -8.913 -13.772 1.00 86.44 106 PRO A C 1
ATOM 822 O O . PRO A 1 106 ? -1.490 -8.573 -12.652 1.00 86.44 106 PRO A O 1
ATOM 825 N N . LEU A 1 107 ? -1.725 -10.169 -14.208 1.00 86.56 107 LEU A N 1
ATOM 826 C CA . LEU A 1 107 ? -1.186 -11.269 -13.404 1.00 86.56 107 LEU A CA 1
ATOM 827 C C . LEU A 1 107 ? 0.295 -11.572 -13.683 1.00 86.56 107 LEU A C 1
ATOM 829 O O . LEU A 1 107 ? 0.829 -12.507 -13.093 1.00 86.56 107 LEU A O 1
ATOM 833 N N . ASP A 1 108 ? 0.951 -10.838 -14.589 1.00 88.56 108 ASP A N 1
ATOM 834 C CA . ASP A 1 108 ? 2.389 -10.981 -14.834 1.00 88.56 108 ASP A CA 1
ATOM 835 C C . ASP A 1 108 ? 3.157 -10.074 -13.856 1.00 88.56 108 ASP A C 1
ATOM 837 O O . ASP A 1 108 ? 3.074 -8.853 -13.987 1.00 88.56 108 ASP A O 1
ATOM 841 N N . PRO A 1 109 ? 3.957 -10.615 -12.916 1.00 87.69 109 PRO A N 1
ATOM 842 C CA . PRO A 1 109 ? 4.733 -9.802 -11.977 1.00 87.69 109 PRO A CA 1
ATOM 843 C C . PRO A 1 109 ? 5.689 -8.809 -12.650 1.00 87.69 109 PRO A C 1
ATOM 845 O O . PRO A 1 109 ? 6.075 -7.801 -12.060 1.00 87.69 109 PRO A O 1
ATOM 848 N N . ARG A 1 110 ? 6.078 -9.071 -13.906 1.00 86.38 110 ARG A N 1
ATOM 849 C CA . ARG A 1 110 ? 6.926 -8.170 -14.707 1.00 86.38 110 ARG A CA 1
ATOM 850 C C . ARG A 1 110 ? 6.179 -6.934 -15.202 1.00 86.38 110 ARG A C 1
ATOM 852 O O . ARG A 1 110 ? 6.823 -5.965 -15.591 1.00 86.38 110 ARG A O 1
ATOM 859 N N . ALA A 1 111 ? 4.851 -6.989 -15.218 1.00 89.12 111 ALA A N 1
ATOM 860 C CA . ALA A 1 111 ? 3.977 -5.884 -15.578 1.00 89.12 111 ALA A CA 1
ATOM 861 C C . ALA A 1 111 ? 3.616 -5.007 -14.372 1.00 89.12 111 ALA A C 1
ATOM 863 O O . ALA A 1 111 ? 2.869 -4.047 -14.532 1.00 89.12 111 ALA A O 1
ATOM 864 N N . TRP A 1 112 ? 4.117 -5.301 -13.171 1.00 90.50 112 TRP A N 1
ATOM 865 C CA . TRP A 1 112 ? 3.874 -4.478 -11.988 1.00 90.50 112 TRP A CA 1
ATOM 866 C C . TRP A 1 112 ? 4.929 -3.375 -11.854 1.00 90.50 112 TRP A C 1
ATOM 868 O O . TRP A 1 112 ? 6.050 -3.496 -12.347 1.00 90.50 112 TRP A O 1
ATOM 878 N N . SER A 1 113 ? 4.571 -2.283 -11.183 1.00 89.81 113 SER A N 1
ATOM 879 C 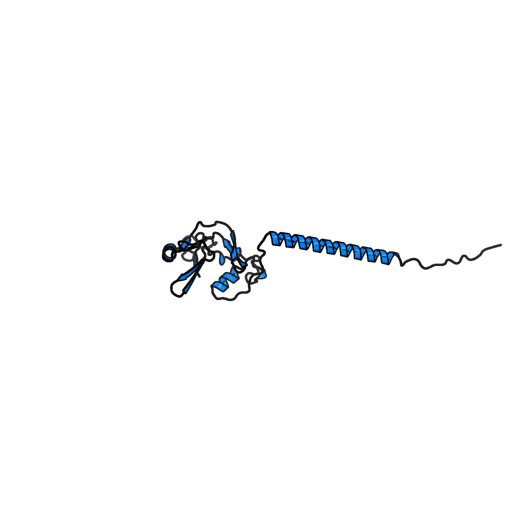CA . SER A 1 113 ? 5.427 -1.130 -10.876 1.00 89.81 113 SER A CA 1
ATOM 880 C C . SER A 1 113 ? 5.728 -0.982 -9.373 1.00 89.81 113 SER A C 1
ATOM 882 O O . SER A 1 113 ? 6.441 -0.048 -8.980 1.00 89.81 113 SER A O 1
ATOM 884 N N . ALA A 1 114 ? 5.198 -1.901 -8.552 1.00 91.31 114 ALA A N 1
ATOM 885 C CA . ALA A 1 114 ? 5.424 -2.043 -7.113 1.00 91.31 114 ALA A CA 1
ATOM 886 C C . ALA A 1 114 ? 5.137 -3.487 -6.634 1.00 91.31 114 ALA A C 1
ATOM 888 O O . ALA A 1 114 ? 4.492 -4.256 -7.342 1.00 91.31 114 ALA A O 1
ATOM 889 N N . ASP A 1 115 ? 5.539 -3.834 -5.404 1.00 92.25 115 ASP A N 1
ATOM 890 C CA . ASP A 1 115 ? 5.243 -5.130 -4.750 1.00 92.25 115 ASP A CA 1
ATOM 891 C C . ASP A 1 115 ? 3.858 -5.171 -4.094 1.00 92.25 115 ASP A C 1
ATOM 893 O O . ASP A 1 115 ? 3.525 -6.109 -3.373 1.00 92.25 115 ASP A O 1
ATOM 897 N N . THR A 1 116 ? 3.050 -4.132 -4.305 1.00 92.12 116 THR A N 1
ATOM 898 C CA . THR A 1 116 ? 1.736 -3.958 -3.674 1.00 92.12 116 THR A CA 1
ATOM 899 C C . THR A 1 116 ? 0.823 -5.188 -3.809 1.00 92.12 116 THR A C 1
ATOM 901 O O . THR A 1 116 ? 0.339 -5.645 -2.772 1.00 92.12 116 THR A O 1
ATOM 904 N N . PRO A 1 117 ? 0.629 -5.803 -4.997 1.00 91.69 117 PRO A N 1
ATOM 905 C CA . PRO A 1 117 ? -0.233 -6.982 -5.115 1.00 91.69 117 PRO A CA 1
ATOM 906 C C . PRO A 1 117 ? 0.307 -8.193 -4.337 1.00 91.69 117 PRO A C 1
ATOM 908 O O . PRO A 1 117 ? -0.453 -8.843 -3.617 1.00 91.69 117 PRO A O 1
ATOM 911 N N . ALA A 1 118 ? 1.619 -8.450 -4.394 1.00 91.44 118 ALA A N 1
ATOM 912 C CA . ALA A 1 118 ? 2.256 -9.538 -3.650 1.00 91.44 118 ALA A CA 1
ATOM 913 C C . ALA A 1 118 ? 2.178 -9.319 -2.126 1.00 91.44 118 ALA A C 1
ATOM 915 O O . ALA A 1 118 ? 1.895 -10.249 -1.370 1.00 91.44 118 ALA A O 1
ATOM 916 N N . LEU A 1 119 ? 2.357 -8.077 -1.663 1.00 92.06 119 LEU A N 1
ATOM 917 C CA . LEU A 1 119 ? 2.204 -7.689 -0.258 1.00 92.06 119 LEU A CA 1
ATOM 918 C C . LEU A 1 119 ? 0.781 -7.923 0.253 1.00 92.06 119 LEU A C 1
ATOM 920 O O . LEU A 1 119 ? 0.600 -8.511 1.321 1.00 92.06 119 LEU A O 1
ATOM 924 N N . VAL A 1 120 ? -0.224 -7.485 -0.509 1.00 91.81 120 VAL A N 1
ATOM 925 C CA . VAL A 1 120 ? -1.633 -7.677 -0.150 1.00 91.81 120 VAL A CA 1
ATOM 926 C C . VAL A 1 120 ? -1.981 -9.165 -0.119 1.00 91.81 120 VAL A C 1
ATOM 928 O O . VAL A 1 120 ? -2.588 -9.614 0.856 1.00 91.81 120 VAL A O 1
ATOM 931 N N . ALA A 1 121 ? -1.550 -9.942 -1.119 1.00 92.06 121 ALA A N 1
ATOM 932 C CA . ALA A 1 121 ? -1.733 -11.393 -1.142 1.00 92.06 121 ALA A CA 1
ATOM 933 C C . ALA A 1 121 ? -1.120 -12.053 0.105 1.00 92.06 121 ALA A C 1
ATOM 935 O O . ALA A 1 121 ? -1.815 -12.778 0.821 1.00 92.06 121 ALA A O 1
ATOM 936 N N . GLN A 1 122 ? 0.125 -11.706 0.443 1.00 91.62 122 GLN A N 1
ATOM 937 C CA . GLN A 1 122 ? 0.801 -12.226 1.630 1.00 91.62 122 GLN A CA 1
ATOM 938 C C . GLN A 1 122 ? 0.071 -11.864 2.931 1.00 91.62 122 GLN A C 1
ATOM 940 O O . GLN A 1 122 ? -0.077 -12.710 3.813 1.00 91.62 122 GLN A O 1
ATOM 945 N N . TRP A 1 123 ? -0.412 -10.627 3.079 1.00 91.50 123 TRP A N 1
ATOM 946 C CA . TRP A 1 123 ? -1.175 -10.221 4.270 1.00 91.50 123 TRP A CA 1
ATOM 947 C C . TRP A 1 123 ? -2.526 -10.926 4.394 1.00 91.50 123 TRP A C 1
ATOM 949 O O . TRP A 1 123 ? -3.058 -11.030 5.502 1.00 91.50 123 TRP A O 1
ATOM 959 N N . LEU A 1 124 ? -3.073 -11.409 3.280 1.00 91.31 124 LEU A N 1
ATOM 960 C CA . LEU A 1 124 ? -4.263 -12.255 3.238 1.00 91.31 124 LEU A CA 1
ATOM 961 C C . LEU A 1 124 ? -3.943 -13.748 3.433 1.00 91.31 124 LEU A C 1
ATOM 963 O O . LEU A 1 124 ? -4.867 -14.555 3.505 1.00 91.31 124 LEU A O 1
ATOM 967 N N . GLY A 1 125 ? -2.665 -14.118 3.564 1.00 91.56 125 GLY A N 1
ATOM 968 C CA . GLY A 1 125 ? -2.218 -15.502 3.735 1.00 91.56 125 GLY A CA 1
ATOM 969 C C . GLY A 1 125 ? -2.083 -16.286 2.427 1.00 91.56 125 GLY A C 1
ATOM 970 O O . GLY A 1 125 ? -1.970 -17.509 2.468 1.00 91.56 125 GLY A O 1
ATOM 971 N N . ALA A 1 126 ? -2.104 -15.604 1.281 1.00 91.38 126 ALA A N 1
ATOM 972 C CA . ALA A 1 126 ? -1.823 -16.190 -0.022 1.00 91.38 126 ALA A CA 1
ATOM 973 C C . ALA A 1 126 ? -0.346 -16.011 -0.393 1.00 91.38 126 ALA A C 1
ATOM 975 O O . ALA A 1 126 ? 0.297 -15.043 0.009 1.00 91.38 126 ALA A O 1
ATOM 976 N N . ASP A 1 127 ? 0.176 -16.939 -1.190 1.00 86.50 127 ASP A N 1
ATOM 977 C CA . ASP A 1 127 ? 1.504 -16.819 -1.781 1.00 86.50 127 ASP A CA 1
ATOM 978 C C . ASP A 1 127 ? 1.386 -16.289 -3.213 1.00 86.50 127 ASP A C 1
ATOM 980 O O . ASP A 1 127 ? 0.506 -16.703 -3.975 1.00 86.50 127 ASP A O 1
ATOM 984 N N . MET A 1 128 ? 2.244 -15.340 -3.569 1.00 85.50 128 MET A N 1
ATOM 985 C CA . MET A 1 128 ? 2.267 -14.694 -4.877 1.00 85.50 128 MET A CA 1
ATOM 986 C C . MET A 1 128 ? 3.720 -14.359 -5.216 1.00 85.50 128 MET A C 1
ATOM 988 O O . MET A 1 128 ? 4.464 -13.972 -4.315 1.00 85.50 128 MET A O 1
ATOM 992 N N . PRO A 1 129 ? 4.149 -14.489 -6.487 1.00 82.25 129 PRO A N 1
ATOM 993 C CA . PRO A 1 129 ? 5.514 -14.150 -6.856 1.00 82.25 129 PRO A CA 1
ATOM 994 C C . PRO A 1 129 ? 5.839 -12.708 -6.468 1.00 82.25 129 PRO A C 1
ATOM 996 O O . PRO A 1 129 ? 5.047 -11.803 -6.732 1.00 82.25 129 PRO A O 1
ATOM 999 N N . ASP A 1 130 ? 7.013 -12.503 -5.875 1.00 71.94 130 ASP A N 1
ATOM 1000 C CA . ASP A 1 130 ? 7.483 -11.160 -5.557 1.00 71.94 130 ASP A CA 1
ATOM 1001 C C . ASP A 1 130 ? 7.621 -10.321 -6.837 1.00 71.94 130 ASP A C 1
ATOM 1003 O O . ASP A 1 130 ? 8.067 -10.799 -7.890 1.00 71.94 130 ASP A O 1
ATOM 1007 N N . GLY A 1 131 ? 7.254 -9.043 -6.726 1.00 64.62 131 GLY A N 1
ATOM 1008 C CA . GLY A 1 131 ? 7.598 -8.037 -7.719 1.00 64.62 131 GLY A CA 1
ATOM 1009 C C . GLY A 1 131 ? 9.118 -7.860 -7.782 1.00 64.6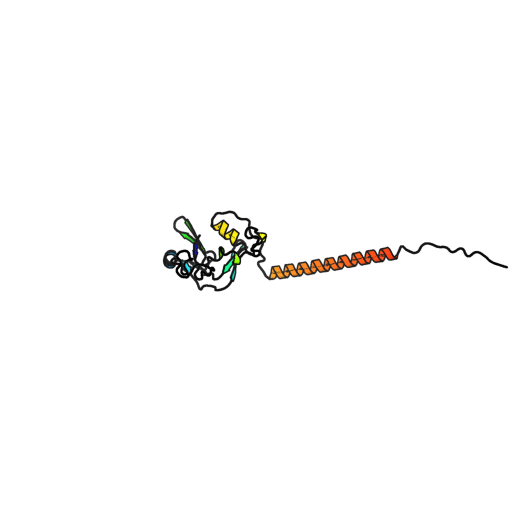2 131 GLY A C 1
ATOM 1010 O O . GLY A 1 131 ? 9.872 -8.263 -6.896 1.00 64.62 131 GLY A O 1
ATOM 1011 N N . GLY A 1 132 ? 9.612 -7.335 -8.900 1.00 69.31 132 GLY A N 1
ATOM 1012 C CA . GLY A 1 132 ? 11.050 -7.220 -9.145 1.00 69.31 132 GLY A CA 1
ATOM 1013 C C . GLY A 1 132 ? 11.807 -6.390 -8.095 1.00 69.31 132 GLY A C 1
ATOM 1014 O O . GLY A 1 132 ? 11.249 -5.724 -7.233 1.00 69.31 132 GLY A O 1
ATOM 1015 N N . ARG A 1 133 ? 13.141 -6.368 -8.192 1.00 69.94 133 ARG A N 1
ATOM 1016 C CA . ARG A 1 133 ? 13.964 -5.486 -7.348 1.00 69.94 133 ARG A CA 1
ATOM 1017 C C . ARG A 1 133 ? 13.761 -4.025 -7.755 1.00 69.94 133 ARG A C 1
ATOM 1019 O O . ARG A 1 133 ? 14.200 -3.621 -8.831 1.00 69.94 133 ARG A O 1
ATOM 1026 N N . TRP A 1 134 ? 13.160 -3.227 -6.879 1.00 78.62 134 TRP A N 1
ATOM 1027 C CA . TRP A 1 134 ? 12.971 -1.790 -7.094 1.00 78.62 134 TRP A CA 1
ATOM 1028 C C . TRP A 1 134 ? 14.229 -0.990 -6.744 1.00 78.62 134 TRP A C 1
ATOM 1030 O O . TRP A 1 134 ? 14.889 -1.247 -5.735 1.00 78.62 134 TRP A O 1
ATOM 1040 N N . MET A 1 135 ? 14.543 0.024 -7.551 1.00 70.56 135 MET A N 1
ATOM 1041 C CA . MET A 1 135 ? 15.606 0.983 -7.233 1.00 70.56 135 MET A CA 1
ATOM 1042 C C . MET A 1 135 ? 15.154 1.909 -6.099 1.00 70.56 135 MET A C 1
ATOM 1044 O O . MET A 1 135 ? 14.075 2.497 -6.170 1.00 70.56 135 MET A O 1
ATOM 1048 N N . ARG A 1 136 ? 15.982 2.020 -5.053 1.00 69.69 136 ARG A N 1
ATOM 1049 C CA . ARG A 1 136 ? 15.664 2.747 -3.812 1.00 69.69 136 ARG A CA 1
ATOM 1050 C C . ARG A 1 136 ? 16.198 4.174 -3.799 1.00 69.69 136 ARG A C 1
ATOM 1052 O O . ARG A 1 136 ? 15.526 5.055 -3.272 1.00 69.69 136 ARG A O 1
ATOM 1059 N N . ASP A 1 137 ? 17.385 4.392 -4.370 1.00 67.94 137 ASP A N 1
ATOM 1060 C CA . ASP A 1 137 ? 18.085 5.675 -4.315 1.00 67.94 137 ASP A CA 1
ATOM 1061 C C . ASP A 1 137 ? 18.401 6.224 -5.718 1.00 67.94 137 ASP A C 1
ATOM 1063 O O . ASP A 1 137 ? 18.809 5.513 -6.640 1.00 67.94 137 ASP A O 1
ATOM 1067 N N . VAL A 1 138 ? 18.268 7.541 -5.869 1.00 71.38 138 VAL A N 1
ATOM 1068 C CA . VAL A 1 138 ? 18.743 8.290 -7.039 1.00 71.38 138 VAL A CA 1
ATOM 1069 C C . VAL A 1 138 ? 20.260 8.136 -7.207 1.00 71.38 138 VAL A C 1
ATOM 1071 O O . VAL A 1 138 ? 20.760 8.171 -8.335 1.00 71.38 138 VAL A O 1
ATOM 1074 N N . ALA A 1 139 ? 21.006 7.948 -6.116 1.00 74.94 139 ALA A N 1
ATOM 1075 C CA . ALA A 1 139 ? 22.427 7.624 -6.148 1.00 74.94 139 ALA A CA 1
ATOM 1076 C C . ALA A 1 139 ? 22.694 6.314 -6.905 1.00 74.94 139 ALA A C 1
ATOM 1078 O O . ALA A 1 139 ? 23.592 6.289 -7.749 1.00 74.94 139 ALA A O 1
ATOM 1079 N N . ASP A 1 140 ? 21.869 5.285 -6.697 1.00 78.94 140 ASP A N 1
ATOM 1080 C CA . ASP A 1 140 ? 21.982 4.000 -7.398 1.00 78.94 140 ASP A CA 1
ATOM 1081 C C . ASP A 1 140 ? 21.684 4.162 -8.890 1.00 78.94 140 ASP A C 1
ATOM 1083 O O . ASP A 1 140 ? 22.402 3.626 -9.735 1.00 78.94 140 ASP A O 1
ATOM 1087 N N . VAL A 1 141 ? 20.679 4.977 -9.235 1.00 78.12 141 VAL A N 1
ATOM 1088 C CA . VAL A 1 141 ? 20.366 5.319 -10.634 1.00 78.12 141 VAL A CA 1
ATOM 1089 C C . VAL A 1 141 ? 21.544 6.034 -11.290 1.00 78.12 141 VAL A C 1
ATOM 1091 O O . VAL A 1 141 ? 21.964 5.672 -12.391 1.00 78.12 141 VAL A O 1
ATOM 1094 N N . ARG A 1 142 ? 22.119 7.033 -10.613 1.00 85.31 142 ARG A N 1
ATOM 1095 C CA . ARG A 1 142 ? 23.279 7.776 -11.123 1.00 85.31 142 ARG A CA 1
ATOM 1096 C C . ARG A 1 142 ? 24.498 6.876 -11.276 1.00 85.31 142 ARG A C 1
ATOM 1098 O O . ARG A 1 142 ? 25.203 6.994 -12.277 1.00 85.31 142 ARG A O 1
ATOM 1105 N N . LEU A 1 143 ? 24.758 5.995 -10.312 1.00 86.00 143 LEU A N 1
ATOM 1106 C CA . LEU A 1 143 ? 25.878 5.060 -10.357 1.00 86.00 143 LEU A CA 1
ATOM 1107 C C . LEU A 1 143 ? 25.703 4.035 -11.480 1.00 86.00 143 LEU A C 1
ATOM 1109 O O . LEU A 1 143 ? 26.651 3.786 -12.229 1.00 86.00 143 LEU A O 1
ATOM 1113 N N . GLY A 1 144 ? 24.491 3.503 -11.643 1.00 85.06 144 GLY A N 1
ATOM 1114 C CA . GLY A 1 144 ? 24.137 2.594 -12.729 1.00 85.06 144 GLY A CA 1
ATOM 1115 C C . GLY A 1 144 ? 24.312 3.251 -14.095 1.00 85.06 144 GLY A C 1
ATOM 1116 O O . GLY A 1 144 ? 25.009 2.711 -14.953 1.00 85.06 144 GLY A O 1
ATOM 1117 N N . LEU A 1 145 ? 23.777 4.463 -14.271 1.00 89.06 145 LEU A N 1
ATOM 1118 C CA . LEU A 1 145 ? 23.907 5.220 -15.517 1.00 89.06 145 LEU A CA 1
ATOM 1119 C C . LEU A 1 145 ? 25.371 5.544 -15.840 1.00 89.06 145 LEU A C 1
ATOM 1121 O O . LEU A 1 145 ? 25.812 5.347 -16.971 1.00 89.06 145 LEU A O 1
ATOM 1125 N N . ARG A 1 146 ? 26.149 5.998 -14.848 1.00 92.12 146 ARG A N 1
ATOM 1126 C CA . ARG A 1 146 ? 27.589 6.262 -15.014 1.00 92.12 146 ARG A CA 1
ATOM 1127 C C . ARG A 1 146 ? 28.345 5.002 -15.425 1.00 92.12 146 ARG A C 1
ATOM 1129 O O . ARG A 1 146 ? 29.130 5.049 -16.367 1.00 92.12 146 ARG A O 1
ATOM 1136 N N . SER A 1 147 ? 28.083 3.885 -14.754 1.00 90.25 147 SER A N 1
ATOM 1137 C CA . SER A 1 147 ? 28.720 2.599 -15.059 1.00 90.25 147 SER A CA 1
ATOM 1138 C C . SER A 1 147 ? 28.374 2.120 -16.469 1.00 90.25 147 SER A C 1
ATOM 1140 O O . SER A 1 147 ? 29.264 1.701 -17.207 1.00 90.25 147 SER A O 1
ATOM 1142 N N . ALA A 1 148 ? 27.110 2.251 -16.881 1.00 93.00 148 ALA A N 1
ATOM 1143 C CA . ALA A 1 148 ? 26.659 1.894 -18.223 1.00 93.00 148 ALA A CA 1
ATOM 1144 C C . ALA A 1 148 ? 27.328 2.754 -19.307 1.00 93.00 148 ALA A C 1
ATOM 1146 O O . ALA A 1 148 ? 27.802 2.221 -20.310 1.00 93.00 148 ALA A O 1
ATOM 1147 N N . LEU A 1 149 ? 27.431 4.069 -19.086 1.00 95.69 149 LEU A N 1
ATOM 1148 C CA . LEU A 1 149 ? 28.117 4.981 -20.004 1.00 95.69 149 LEU A CA 1
ATOM 1149 C C . LEU A 1 149 ? 29.607 4.647 -20.132 1.00 95.69 149 LEU A C 1
ATOM 1151 O O . LEU A 1 149 ? 30.131 4.614 -21.246 1.00 95.69 149 LEU A O 1
ATOM 1155 N N . LEU A 1 150 ? 30.286 4.363 -19.017 1.00 95.62 150 LEU A N 1
ATOM 1156 C CA . LEU A 1 150 ? 31.698 3.973 -19.022 1.00 95.62 150 LEU A CA 1
ATOM 1157 C C . LEU A 1 150 ? 31.916 2.650 -19.760 1.00 95.62 150 LEU A C 1
ATOM 1159 O O . LEU A 1 150 ? 32.783 2.575 -20.631 1.00 95.62 150 LEU A O 1
ATOM 1163 N N . ALA A 1 151 ? 31.106 1.633 -19.463 1.00 95.44 151 ALA A N 1
ATOM 1164 C CA . ALA A 1 151 ? 31.185 0.336 -20.126 1.00 95.44 151 ALA A CA 1
ATOM 1165 C C . ALA A 1 151 ? 30.913 0.453 -21.635 1.00 95.44 151 ALA A C 1
ATOM 1167 O O . ALA A 1 151 ? 31.689 -0.059 -22.443 1.00 95.44 151 ALA A O 1
ATOM 1168 N N . GLY A 1 152 ? 29.861 1.183 -22.024 1.00 94.75 152 GLY A N 1
ATOM 1169 C CA . GLY A 1 152 ? 29.512 1.409 -23.428 1.00 94.75 152 GLY A CA 1
ATOM 1170 C C . GLY A 1 152 ? 30.600 2.165 -24.190 1.00 94.75 152 GLY A C 1
ATOM 1171 O O . GLY A 1 152 ? 30.976 1.772 -25.294 1.00 94.75 152 GLY A O 1
ATOM 1172 N N . THR A 1 153 ? 31.173 3.201 -23.572 1.00 95.31 153 THR A N 1
ATOM 1173 C CA . THR A 1 153 ? 32.281 3.967 -24.162 1.00 95.31 153 THR A CA 1
ATOM 1174 C C . THR A 1 153 ? 33.528 3.098 -24.314 1.00 95.31 153 THR A C 1
ATOM 1176 O O . THR A 1 153 ? 34.142 3.080 -25.382 1.00 95.31 153 THR A O 1
ATOM 1179 N N . GLY A 1 154 ? 33.881 2.325 -23.282 1.00 95.06 154 GLY A N 1
ATOM 1180 C CA . GLY A 1 154 ? 35.007 1.393 -23.330 1.00 95.06 154 GLY A CA 1
ATOM 1181 C C . GLY A 1 154 ? 34.852 0.354 -24.442 1.00 95.06 154 GLY A C 1
ATOM 1182 O O . GLY A 1 154 ? 35.790 0.118 -25.206 1.00 95.06 154 GLY A O 1
ATOM 1183 N N . TRP A 1 155 ? 33.649 -0.203 -24.597 1.00 95.62 155 TRP A N 1
ATOM 1184 C CA . TRP A 1 155 ? 33.339 -1.152 -25.665 1.00 95.62 155 TRP A CA 1
ATOM 1185 C C . TRP A 1 155 ? 33.471 -0.529 -27.060 1.00 95.62 155 TRP A C 1
ATOM 1187 O O . TRP A 1 155 ? 34.077 -1.127 -27.953 1.00 95.62 155 TRP A O 1
ATOM 1197 N N . ALA A 1 156 ? 32.967 0.694 -27.247 1.00 93.94 156 ALA A N 1
ATOM 1198 C CA . ALA A 1 156 ? 33.077 1.419 -28.512 1.00 93.94 156 ALA A CA 1
ATOM 1199 C C . ALA A 1 156 ? 34.543 1.691 -28.898 1.00 93.94 156 ALA A C 1
ATOM 1201 O O . ALA A 1 156 ? 34.936 1.475 -30.049 1.00 93.94 156 ALA A O 1
ATOM 1202 N N . ILE A 1 157 ? 35.374 2.098 -27.930 1.00 94.50 157 ILE A N 1
ATOM 1203 C CA . ILE A 1 157 ? 36.814 2.316 -28.136 1.00 94.50 157 ILE A CA 1
ATOM 1204 C C . ILE A 1 157 ? 37.507 1.008 -28.537 1.00 94.50 157 ILE A C 1
ATOM 1206 O O . ILE A 1 157 ? 38.271 0.985 -29.508 1.00 94.50 157 ILE A O 1
ATOM 1210 N N . LEU A 1 158 ? 37.223 -0.089 -27.828 1.00 94.06 158 LEU A N 1
ATOM 1211 C CA . LEU A 1 158 ? 37.805 -1.401 -28.118 1.00 94.06 158 LEU A CA 1
ATOM 1212 C C . LEU A 1 158 ? 37.423 -1.885 -29.527 1.00 94.06 158 LEU A C 1
ATOM 1214 O O . LEU A 1 158 ? 38.282 -2.334 -30.292 1.00 94.06 158 LEU A O 1
ATOM 1218 N N . GLY A 1 159 ? 36.149 -1.731 -29.900 1.00 92.00 159 GLY A N 1
ATOM 1219 C CA . GLY A 1 159 ? 35.649 -2.049 -31.237 1.00 92.00 159 GLY A CA 1
ATOM 1220 C C . GLY A 1 159 ? 36.364 -1.254 -32.332 1.00 92.00 159 GLY A C 1
ATOM 1221 O O . GLY A 1 159 ? 36.819 -1.833 -33.323 1.00 92.00 159 GLY A O 1
ATOM 1222 N N . LEU A 1 160 ? 36.552 0.054 -32.126 1.00 92.00 160 LEU A N 1
ATOM 1223 C CA . LEU A 1 160 ? 37.273 0.917 -33.065 1.00 92.00 160 LEU A CA 1
ATOM 1224 C C . LEU A 1 160 ? 38.746 0.500 -33.225 1.00 92.00 160 LEU A C 1
ATOM 1226 O O . LEU A 1 160 ? 39.267 0.472 -34.345 1.00 92.00 160 LEU A O 1
ATOM 1230 N N . MET A 1 161 ? 39.422 0.138 -32.131 1.00 90.88 161 MET A N 1
ATOM 1231 C CA . MET A 1 161 ? 40.807 -0.346 -32.170 1.00 90.88 161 MET A CA 1
ATOM 1232 C C . MET A 1 161 ? 40.947 -1.656 -32.956 1.00 90.88 161 MET A C 1
ATOM 1234 O O . MET A 1 161 ? 41.871 -1.795 -33.766 1.00 90.88 161 MET A O 1
ATOM 1238 N N . LEU A 1 162 ? 40.028 -2.604 -32.757 1.00 88.75 162 LEU A N 1
ATOM 1239 C CA . LEU A 1 162 ? 40.025 -3.884 -33.472 1.00 88.75 162 LEU A CA 1
ATOM 1240 C C . LEU A 1 162 ? 39.761 -3.703 -34.974 1.00 88.75 162 LEU A C 1
ATOM 1242 O O . LEU A 1 162 ? 40.459 -4.305 -35.796 1.00 88.75 162 LEU A O 1
ATOM 1246 N N . LEU A 1 163 ? 38.822 -2.826 -35.345 1.00 86.44 163 LEU A N 1
ATOM 1247 C CA . LEU A 1 163 ? 38.547 -2.471 -36.742 1.00 86.44 163 LEU A CA 1
ATOM 1248 C C . LEU A 1 163 ? 39.767 -1.830 -37.421 1.00 86.44 163 LEU A C 1
ATOM 1250 O O . LEU A 1 163 ? 40.159 -2.258 -38.510 1.00 86.44 163 LEU A O 1
ATOM 1254 N N . ARG A 1 164 ? 40.436 -0.871 -36.760 1.00 80.12 164 ARG A N 1
ATOM 1255 C CA . ARG A 1 164 ? 41.668 -0.250 -37.289 1.00 80.12 164 ARG A CA 1
ATOM 1256 C C . ARG A 1 164 ? 42.800 -1.265 -37.458 1.00 80.12 164 ARG A C 1
ATOM 1258 O O . ARG A 1 164 ? 43.474 -1.245 -38.489 1.00 80.12 164 ARG A O 1
ATOM 1265 N N . ARG A 1 165 ? 42.986 -2.189 -36.505 1.00 76.88 165 ARG A N 1
ATOM 1266 C CA . ARG A 1 165 ? 43.970 -3.284 -36.632 1.00 76.88 165 ARG A CA 1
ATOM 1267 C C . ARG A 1 165 ? 43.677 -4.194 -37.827 1.00 76.88 165 ARG A C 1
ATOM 1269 O O . ARG A 1 165 ? 44.614 -4.616 -38.501 1.00 76.88 165 ARG A O 1
ATOM 1276 N N . ARG A 1 166 ? 42.405 -4.483 -38.116 1.00 71.44 166 ARG A N 1
ATOM 1277 C CA . ARG A 1 166 ? 42.009 -5.340 -39.246 1.00 71.44 166 ARG A CA 1
ATOM 1278 C C . ARG A 1 166 ? 42.243 -4.664 -40.602 1.00 71.44 166 ARG A C 1
ATOM 1280 O O . ARG A 1 166 ? 42.791 -5.307 -41.496 1.00 71.44 166 ARG A O 1
ATOM 1287 N N . SER A 1 167 ? 41.927 -3.374 -40.736 1.00 62.91 167 SER A N 1
ATOM 1288 C CA . SER A 1 167 ? 42.213 -2.610 -41.964 1.00 62.91 167 SER A CA 1
ATOM 1289 C C . SER A 1 167 ? 43.713 -2.419 -42.211 1.00 62.91 167 SER A C 1
ATOM 1291 O O . SER A 1 167 ? 44.162 -2.557 -43.347 1.00 62.91 167 SER A O 1
ATOM 1293 N N . GLY A 1 168 ? 44.513 -2.201 -41.160 1.00 58.69 168 GLY A N 1
ATOM 1294 C CA . GLY A 1 168 ? 45.976 -2.129 -41.279 1.00 58.69 168 GLY A CA 1
ATOM 1295 C C . GLY A 1 168 ? 46.623 -3.448 -41.724 1.00 58.69 168 GLY A C 1
ATOM 1296 O O . GLY A 1 168 ? 47.612 -3.432 -42.450 1.00 58.69 168 GLY A O 1
ATOM 1297 N N . ARG A 1 169 ? 46.038 -4.599 -41.358 1.00 54.34 169 ARG A N 1
ATOM 1298 C CA . ARG A 1 169 ? 46.536 -5.927 -41.765 1.00 54.34 169 ARG A CA 1
ATOM 1299 C C . ARG A 1 169 ? 46.171 -6.304 -43.205 1.00 54.34 169 ARG A C 1
ATOM 1301 O O . ARG A 1 169 ? 46.920 -7.045 -43.831 1.00 54.34 169 ARG A O 1
ATOM 1308 N N . ASN A 1 170 ? 45.063 -5.784 -43.741 1.00 52.69 170 ASN A N 1
ATOM 1309 C CA . ASN A 1 170 ? 44.658 -6.019 -45.135 1.00 52.69 170 ASN A CA 1
ATOM 1310 C C . ASN A 1 170 ? 45.382 -5.116 -46.150 1.00 52.69 170 ASN A C 1
ATOM 1312 O O . ASN A 1 170 ? 45.502 -5.503 -47.308 1.00 52.69 170 ASN A O 1
ATOM 1316 N N . GLY A 1 171 ? 45.922 -3.964 -45.735 1.00 48.66 171 GLY A N 1
ATOM 1317 C CA . GLY A 1 171 ? 46.707 -3.080 -46.612 1.00 48.66 171 GLY A CA 1
ATOM 1318 C C . GLY A 1 171 ? 48.089 -3.621 -47.011 1.00 48.66 171 GLY A C 1
ATOM 1319 O O . GLY A 1 171 ? 48.746 -3.044 -47.870 1.00 48.66 171 GLY A O 1
ATOM 1320 N N . MET A 1 172 ? 48.536 -4.732 -46.414 1.00 46.03 172 MET A N 1
ATOM 1321 C CA . MET A 1 172 ? 49.884 -5.287 -46.599 1.00 46.03 172 MET A CA 1
ATOM 1322 C C . MET A 1 172 ? 49.918 -6.576 -47.439 1.00 46.03 172 MET A C 1
ATOM 1324 O O . MET A 1 172 ? 50.920 -7.287 -47.421 1.00 46.03 172 MET A O 1
ATOM 1328 N N . ARG A 1 173 ? 48.835 -6.913 -48.162 1.00 49.06 173 ARG A N 1
ATOM 1329 C CA . ARG A 1 173 ? 48.733 -8.182 -48.914 1.00 49.06 173 ARG A CA 1
ATOM 1330 C C . ARG A 1 173 ? 48.344 -8.059 -50.393 1.00 49.06 173 ARG A C 1
ATOM 1332 O O . ARG A 1 173 ? 47.818 -9.010 -50.956 1.00 49.06 173 ARG A O 1
ATOM 1339 N N . THR A 1 174 ? 48.657 -6.942 -51.046 1.00 48.25 174 THR A N 1
ATOM 1340 C CA . THR A 1 174 ? 48.528 -6.817 -52.512 1.00 48.25 174 THR A CA 1
ATOM 1341 C C . THR A 1 174 ? 49.677 -6.011 -53.112 1.00 48.25 174 THR A C 1
ATOM 1343 O O . THR A 1 174 ? 49.489 -4.863 -53.510 1.00 48.25 174 THR A O 1
ATOM 1346 N N . LYS A 1 175 ? 50.879 -6.599 -53.181 1.00 44.34 175 LYS A N 1
ATOM 1347 C CA . LYS A 1 175 ? 51.856 -6.260 -54.232 1.00 44.34 175 LYS A CA 1
ATOM 1348 C C . LYS A 1 175 ? 52.938 -7.338 -54.375 1.00 44.34 175 LYS A C 1
ATOM 1350 O O . LYS A 1 175 ? 54.090 -7.136 -54.012 1.00 44.34 175 LYS A O 1
ATOM 1355 N N . SER A 1 176 ? 52.577 -8.490 -54.923 1.00 53.69 176 SER A N 1
ATOM 1356 C CA . SER A 1 176 ? 53.541 -9.318 -55.654 1.00 53.69 176 SER A CA 1
ATOM 1357 C C . SER A 1 176 ? 52.873 -9.814 -56.929 1.00 53.69 176 SER A C 1
ATOM 1359 O O . SER A 1 176 ? 51.692 -10.129 -56.885 1.00 53.69 176 SER A O 1
ATOM 1361 N N . GLU A 1 177 ? 53.661 -9.885 -58.003 1.00 43.78 177 GLU A N 1
ATOM 1362 C CA . GLU A 1 177 ? 53.308 -10.067 -59.425 1.00 43.78 177 GLU A CA 1
ATOM 1363 C C . GLU A 1 177 ? 53.038 -8.726 -60.142 1.00 43.78 177 GLU A C 1
ATOM 1365 O O . GLU A 1 177 ? 52.215 -7.929 -59.716 1.00 43.78 177 GLU A O 1
ATOM 1370 N N . ASN A 1 178 ? 53.759 -8.341 -61.199 1.00 44.59 178 ASN A N 1
ATOM 1371 C CA . ASN A 1 178 ? 54.332 -9.176 -62.248 1.00 44.59 178 ASN A CA 1
ATOM 1372 C C . ASN A 1 178 ? 55.630 -8.569 -62.823 1.00 44.59 178 ASN A C 1
ATOM 1374 O O . ASN A 1 178 ? 55.704 -7.369 -63.095 1.00 44.59 178 ASN A O 1
ATOM 1378 N N . LYS A 1 179 ? 56.653 -9.413 -63.019 1.00 51.97 179 LYS A N 1
ATOM 1379 C CA . LYS A 1 179 ? 57.864 -9.097 -63.792 1.00 51.97 179 LYS A CA 1
ATOM 1380 C C . LYS A 1 179 ? 57.469 -8.962 -65.265 1.00 51.97 179 LYS A C 1
ATOM 1382 O O . LYS A 1 179 ? 57.138 -9.959 -65.897 1.00 51.97 179 LYS A O 1
ATOM 1387 N N . LEU A 1 180 ? 57.562 -7.761 -65.831 1.00 44.03 180 LEU A N 1
ATOM 1388 C CA . LEU A 1 180 ? 57.551 -7.582 -67.283 1.00 44.03 180 LEU A CA 1
ATOM 1389 C C . LEU A 1 180 ? 58.978 -7.734 -67.813 1.00 44.03 180 LEU A C 1
ATOM 1391 O O . LEU A 1 180 ? 59.842 -6.880 -67.618 1.00 44.03 180 LEU A O 1
ATOM 1395 N N . VAL A 1 181 ? 59.194 -8.877 -68.461 1.00 51.66 181 VAL A N 1
ATOM 1396 C CA . VAL A 1 181 ? 60.320 -9.188 -69.341 1.00 51.66 181 VAL A CA 1
ATOM 1397 C C . VAL A 1 181 ? 60.453 -8.071 -70.380 1.00 51.66 181 VAL A C 1
ATOM 1399 O O . VAL A 1 181 ? 59.590 -7.911 -71.241 1.00 51.66 181 VAL A O 1
ATOM 1402 N N . LYS A 1 182 ? 61.535 -7.289 -70.311 1.00 45.19 182 LYS A N 1
ATOM 1403 C CA . LYS A 1 182 ? 61.942 -6.409 -71.412 1.00 45.19 182 LYS A CA 1
ATOM 1404 C C . LYS A 1 182 ? 62.673 -7.263 -72.445 1.00 45.19 182 LYS A C 1
ATOM 1406 O O . LYS A 1 182 ? 63.851 -7.569 -72.289 1.00 45.19 182 LYS A O 1
ATOM 1411 N N . GLY A 1 183 ? 61.926 -7.678 -73.466 1.00 42.97 183 GLY A N 1
ATOM 1412 C CA . GLY A 1 183 ? 62.467 -8.252 -74.691 1.00 42.97 183 GLY A CA 1
ATOM 1413 C C . GLY A 1 183 ? 63.340 -7.235 -75.427 1.00 42.97 183 GLY A C 1
ATOM 1414 O O . GLY A 1 183 ? 63.008 -6.050 -75.497 1.00 42.97 183 GLY A O 1
ATOM 1415 N N . GLY A 1 184 ? 64.472 -7.717 -75.934 1.00 44.12 184 GLY A N 1
ATOM 1416 C CA . GLY A 1 184 ? 65.421 -6.950 -76.728 1.00 44.12 184 GLY A CA 1
ATOM 1417 C C . GLY A 1 184 ? 64.911 -6.612 -78.132 1.00 44.12 184 GLY A C 1
ATOM 1418 O O . GLY A 1 184 ? 64.125 -7.351 -78.719 1.00 44.12 184 GLY A O 1
ATOM 1419 N N . LYS A 1 185 ? 65.401 -5.477 -78.632 1.00 46.16 185 LYS A N 1
ATOM 1420 C CA . LYS A 1 185 ? 65.555 -5.008 -80.025 1.00 46.16 185 LYS A CA 1
ATOM 1421 C C . LYS A 1 185 ? 66.503 -3.803 -79.918 1.00 46.16 185 LYS A C 1
ATOM 1423 O O . LYS A 1 185 ? 66.338 -3.035 -78.978 1.00 46.16 185 LYS A O 1
ATOM 1428 N N . ASN A 1 186 ? 67.464 -3.495 -80.774 1.00 42.75 186 ASN A N 1
ATOM 1429 C CA . ASN A 1 186 ? 68.079 -4.061 -81.974 1.00 42.75 186 ASN A CA 1
ATOM 1430 C C . ASN A 1 186 ? 69.412 -3.291 -82.118 1.00 42.75 186 ASN A C 1
ATOM 1432 O O . ASN A 1 186 ? 69.460 -2.126 -81.714 1.00 42.75 186 ASN A O 1
ATOM 1436 N N . GLY A 1 187 ? 70.426 -3.890 -82.741 1.00 37.47 187 GLY A N 1
ATOM 1437 C CA . GLY A 1 187 ? 71.667 -3.219 -83.137 1.00 37.47 187 GLY A CA 1
ATOM 1438 C C . GLY A 1 187 ? 72.796 -4.209 -83.300 1.00 37.47 187 GLY A C 1
ATOM 1439 O O . GLY A 1 187 ? 73.477 -4.443 -82.282 1.00 37.47 187 GLY A O 1
#

pLDDT: mean 82.43, std 14.25, range [37.47, 95.69]

Sequence (187 aa):
LLFTDPRLRWPSDLPLGDRRRAPMVGTLGPLLAHWGVRGGAVRDREIRHFLPDGRLLTMAGMQPLSLEGQAAAVPLRLRIGRGEALLLGDADLIDDRLWLADPARPLDPRAWSADTPALVAQWLGADMPDGGRWMRDVADVRLGLRSALLAGTGWAILGLMLLRRRSGRNGMRTKSENKLVKGGKNG

Secondary structure (DSSP, 8-state):
-EE--TT-----SSPTT-TTSPPSS-TTHHHHHHTTEEE-----SEEEEE-TTSPEEEEESPBPEEETTS--BSSEEEEETTEEEEEEB-SGGG-GGGTBS-TT-TT-GGGBSSSHHHHHHHHTT---PPPP-----HHHHHHHHHHHHHHHHHHHHHHHHHHHHHHHHHTTS--------------